Protein AF-0000000066666929 (afdb_homodimer)

pLDDT: mean 94.87, std 6.77, range [37.19, 98.81]

Secondary structure (DSSP, 8-state):
-HHHHHHHHHHHHHHH-GGG--HHHHHHHHT--HHHHHHHH-SHHHHHHHHHHHHHHT------SSSHHHHHHHHHHHHHHHHHSHHHHHHHHHHHHHHHH-HHHHHHHHHHHHHHHHHHTHHHHHHHHHTSS-TTB-HHHHHHHHHHHHHHIIIII-----HHHHHHHHHHHHHHHHTTTTB----/-HHHHHHHHHHHHHHH-GGG--HHHHHHHHT--HHHHHHHH-SHHHHHHHHHHHHHHT------SSSHHHHHHHHHHHHHHHHHSHHHHHHHHHHHHHHHH-HHHHHHHHHHHHHHHHHHTHHHHHHHHHTSS-TTB-HHHHHHHHHHHHHHIIIII-----HHHHHHHHHHHHHHHHTTTTB----

Sequence (374 aa):
MRESVLRVAGDLLAERGFGQLDLAEVAALAEVGKTTVYRRWRTPTGLVTDLLIDMAEQSVGHTDIGSLLDDLTANARLVARTLTDPRQGKLFQAVIAAGTCDEAAATALRRFYDVRLTEWSPCVDRAIARGEVPPGTDARAVLSAVSAPLYYRLLASGDPINDDAAVAAASAAVTAAAAGVFVSAPSMRESVLRVAGDLLAERGFGQLDLAEVAALAEVGKTTVYRRWRTPTGLVTDLLIDMAEQSVGHTDIGSLLDDLTANARLVARTLTDPRQGKLFQAVIAAGTCDEAAATALRRFYDVRLTEWSPCVDRAIARGEVPPGTDARAVLSAVSAPLYYRLLASGDPINDDAAVAAASAAVTAAAAGVFVSAPS

Nearest PDB structures (foldseek):
  2id3-assembly1_A  TM=9.906E-01  e=1.370E-17  Streptomyces coelicolor
  2fq4-assembly1_A-2  TM=8.059E-01  e=7.553E-08  Bacillus cereus ATCC 14579
  2zb9-assembly1_B  TM=7.884E-01  e=4.076E-07  Streptomyces coelicolor
  3vib-assembly2_D  TM=7.101E-01  e=1.699E-03  Neisseria gonorrhoeae
  5gpa-assembly1_A  TM=6.761E-01  e=1.547E-03  Halalkalibacterium halodurans C-125

Radius of gyration: 21.38 Å; Cα contacts (8 Å, |Δi|>4): 590; chains: 2; bounding box: 50×55×48 Å

Structure (mmCIF, N/CA/C/O backbone):
data_AF-0000000066666929-model_v1
#
loop_
_entity.id
_entity.type
_entity.pdbx_description
1 polymer 'Putative TetR-family transcriptional regulator'
#
loop_
_atom_site.group_PDB
_atom_site.id
_atom_site.type_symbol
_atom_site.label_atom_id
_atom_site.label_alt_id
_atom_site.label_comp_id
_atom_site.label_asym_id
_atom_site.label_entity_id
_atom_site.label_seq_id
_atom_site.pdbx_PDB_ins_code
_atom_site.Cartn_x
_atom_site.Cartn_y
_atom_site.Cartn_z
_atom_site.occupancy
_atom_site.B_iso_or_equiv
_atom_site.auth_seq_id
_atom_site.auth_comp_id
_atom_site.auth_asym_id
_atom_site.auth_atom_id
_atom_site.pdbx_PDB_model_num
ATOM 1 N N . MET A 1 1 ? 27.141 -10.477 -17.219 1 84.56 1 MET A N 1
ATOM 2 C CA . MET A 1 1 ? 26.359 -11.68 -16.953 1 84.56 1 MET A CA 1
ATOM 3 C C . MET A 1 1 ? 25.266 -11.414 -15.938 1 84.56 1 MET A C 1
ATOM 5 O O . MET A 1 1 ? 24.109 -11.219 -16.297 1 84.56 1 MET A O 1
ATOM 9 N N . ARG A 1 2 ? 25.609 -10.969 -14.773 1 89.75 2 ARG A N 1
ATOM 10 C CA . ARG A 1 2 ? 24.641 -10.742 -13.711 1 89.75 2 ARG A CA 1
ATOM 11 C C . ARG A 1 2 ? 23.641 -9.656 -14.109 1 89.75 2 ARG A C 1
ATOM 13 O O . ARG A 1 2 ? 22.438 -9.828 -13.969 1 89.75 2 ARG A O 1
ATOM 20 N N . GLU A 1 3 ? 24.156 -8.664 -14.727 1 91.69 3 GLU A N 1
ATOM 21 C CA . GLU A 1 3 ? 23.297 -7.535 -15.07 1 91.69 3 GLU A CA 1
ATOM 22 C C . GLU A 1 3 ? 22.266 -7.926 -16.125 1 91.69 3 GLU A C 1
ATOM 24 O O . GLU A 1 3 ? 21.109 -7.5 -16.062 1 91.69 3 GLU A O 1
ATOM 29 N N . SER A 1 4 ? 22.688 -8.672 -17.016 1 93.88 4 SER A N 1
ATOM 30 C CA . SER A 1 4 ? 21.797 -9.109 -18.078 1 93.88 4 SER A CA 1
ATOM 31 C C . SER A 1 4 ? 20.688 -10.008 -17.531 1 93.88 4 SER A C 1
ATOM 33 O O . SER A 1 4 ? 19.531 -9.883 -17.922 1 93.88 4 SER A O 1
ATOM 35 N N . VAL A 1 5 ? 21.062 -10.883 -16.656 1 96.12 5 VAL A N 1
ATOM 36 C CA . VAL A 1 5 ? 20.094 -11.805 -16.062 1 96.12 5 VAL A CA 1
ATOM 37 C C . VAL A 1 5 ? 19.078 -11.039 -15.227 1 96.12 5 VAL A C 1
ATOM 39 O O . VAL A 1 5 ? 17.875 -11.281 -15.328 1 96.12 5 VAL A O 1
ATOM 42 N N . LEU A 1 6 ? 19.594 -10.102 -14.508 1 96.44 6 LEU A N 1
ATOM 43 C CA . LEU A 1 6 ? 18.703 -9.32 -13.664 1 96.44 6 LEU A CA 1
ATOM 44 C C . LEU A 1 6 ? 17.766 -8.461 -14.508 1 96.44 6 LEU A C 1
ATOM 46 O O . LEU A 1 6 ? 16.594 -8.289 -14.164 1 96.44 6 LEU A O 1
ATOM 50 N N . ARG A 1 7 ? 18.281 -7.938 -15.586 1 96.19 7 ARG A N 1
ATOM 51 C CA . ARG A 1 7 ? 17.453 -7.137 -16.484 1 96.19 7 ARG A CA 1
ATOM 52 C C . ARG A 1 7 ? 16.344 -7.977 -17.109 1 96.19 7 ARG A C 1
ATOM 54 O O . ARG A 1 7 ? 15.18 -7.566 -17.109 1 96.19 7 ARG A O 1
ATOM 61 N N . VAL A 1 8 ? 16.672 -9.125 -17.531 1 97.38 8 VAL A N 1
ATOM 62 C CA . VAL A 1 8 ? 15.711 -10.031 -18.141 1 97.38 8 VAL A CA 1
ATOM 63 C C . VAL A 1 8 ? 14.68 -10.469 -17.094 1 97.38 8 VAL A C 1
ATOM 65 O O . VAL A 1 8 ? 13.484 -10.516 -17.375 1 97.38 8 VAL A O 1
ATOM 68 N N . ALA A 1 9 ? 15.172 -10.781 -15.914 1 97.25 9 ALA A N 1
ATOM 69 C CA . ALA A 1 9 ? 14.266 -11.164 -14.828 1 97.25 9 ALA A CA 1
ATOM 70 C C . ALA A 1 9 ? 13.258 -10.055 -14.539 1 97.25 9 ALA A C 1
ATOM 72 O O . ALA A 1 9 ? 12.062 -10.328 -14.383 1 97.25 9 ALA A O 1
ATOM 73 N N . GLY A 1 10 ? 13.766 -8.828 -14.492 1 97.06 10 GLY A N 1
ATOM 74 C CA . GLY A 1 10 ? 12.883 -7.695 -14.273 1 97.06 10 GLY A CA 1
ATOM 75 C C . GLY A 1 10 ? 11.828 -7.535 -15.352 1 97.06 10 GLY A C 1
ATOM 76 O O . GLY A 1 10 ? 10.664 -7.258 -15.055 1 97.06 10 GLY A O 1
ATOM 77 N N . ASP A 1 11 ? 12.227 -7.742 -16.578 1 97.19 11 ASP A N 1
ATOM 78 C CA . ASP A 1 11 ? 11.305 -7.656 -17.703 1 97.19 11 ASP A CA 1
ATOM 79 C C . ASP A 1 11 ? 10.211 -8.719 -17.609 1 97.19 11 ASP A C 1
ATOM 81 O O . ASP A 1 11 ? 9.031 -8.422 -17.797 1 97.19 11 ASP A O 1
ATOM 85 N N . LEU A 1 12 ? 10.625 -9.914 -17.266 1 96.56 12 LEU A N 1
ATOM 86 C CA . LEU A 1 12 ? 9.68 -11.023 -17.172 1 96.56 12 LEU A CA 1
ATOM 87 C C . LEU A 1 12 ? 8.727 -10.828 -16 1 96.56 12 LEU A C 1
ATOM 89 O O . LEU A 1 12 ? 7.531 -11.109 -16.109 1 96.56 12 LEU A O 1
ATOM 93 N N . LEU A 1 13 ? 9.266 -10.352 -14.938 1 95.81 13 LEU A N 1
ATOM 94 C CA . LEU A 1 13 ? 8.43 -10.055 -13.781 1 95.81 13 LEU A CA 1
ATOM 95 C C . LEU A 1 13 ? 7.387 -8.992 -14.125 1 95.81 13 LEU A C 1
ATOM 97 O O . LEU A 1 13 ? 6.211 -9.133 -13.781 1 95.81 13 LEU A O 1
ATOM 101 N N . ALA A 1 14 ? 7.82 -7.953 -14.773 1 95 14 ALA A N 1
ATOM 102 C CA . ALA A 1 14 ? 6.926 -6.863 -15.156 1 95 14 ALA A CA 1
ATOM 103 C C . ALA A 1 14 ? 5.848 -7.352 -16.125 1 95 14 ALA A C 1
ATOM 105 O O . ALA A 1 14 ? 4.684 -6.949 -16.016 1 95 14 ALA A O 1
ATOM 106 N N . GLU A 1 15 ? 6.191 -8.242 -16.953 1 93.88 15 GLU A N 1
ATOM 107 C CA . GLU A 1 15 ? 5.297 -8.688 -18.016 1 93.88 15 GLU A CA 1
ATOM 108 C C . GLU A 1 15 ? 4.34 -9.766 -17.5 1 93.88 15 GLU A C 1
ATOM 110 O O . GLU A 1 15 ? 3.152 -9.75 -17.844 1 93.88 15 GLU A O 1
ATOM 115 N N . ARG A 1 16 ? 4.898 -10.664 -16.625 1 92.5 16 ARG A N 1
ATOM 116 C CA . ARG A 1 16 ? 4.121 -11.875 -16.375 1 92.5 16 ARG A CA 1
ATOM 117 C C . ARG A 1 16 ? 3.85 -12.047 -14.883 1 92.5 16 ARG A C 1
ATOM 119 O O . ARG A 1 16 ? 3.014 -12.859 -14.492 1 92.5 16 ARG A O 1
ATOM 126 N N . GLY A 1 17 ? 4.5 -11.336 -14.133 1 92.19 17 GLY A N 1
ATOM 127 C CA . GLY A 1 17 ? 4.34 -11.484 -12.695 1 92.19 17 GLY A CA 1
ATOM 128 C C . GLY A 1 17 ? 5.246 -12.539 -12.094 1 92.19 17 GLY A C 1
ATOM 129 O O . GLY A 1 17 ? 5.914 -13.273 -12.828 1 92.19 17 GLY A O 1
ATOM 130 N N . PHE A 1 18 ? 5.246 -12.641 -10.828 1 92 18 PHE A N 1
ATOM 131 C CA . PHE A 1 18 ? 6.148 -13.516 -10.094 1 92 18 PHE A CA 1
ATOM 132 C C . PHE A 1 18 ? 5.742 -14.977 -10.25 1 92 18 PHE A C 1
ATOM 134 O O . PHE A 1 18 ? 6.598 -15.859 -10.328 1 92 18 PHE A O 1
ATOM 141 N N . GLY A 1 19 ? 4.484 -15.211 -10.25 1 88.06 19 GLY A N 1
ATOM 142 C CA . GLY A 1 19 ? 3.99 -16.578 -10.312 1 88.06 19 GLY A CA 1
ATOM 143 C C . GLY A 1 19 ? 4.426 -17.312 -11.562 1 88.06 19 GLY A C 1
ATOM 144 O O . GLY A 1 19 ? 4.441 -18.547 -11.586 1 88.06 19 GLY A O 1
ATOM 145 N N . GLN A 1 20 ? 4.836 -16.609 -12.555 1 90.25 20 GLN A N 1
ATOM 146 C CA . GLN A 1 20 ? 5.18 -17.219 -13.836 1 90.25 20 GLN A CA 1
ATOM 147 C C . GLN A 1 20 ? 6.676 -17.109 -14.109 1 90.25 20 GLN A C 1
ATOM 149 O O . GLN A 1 20 ? 7.137 -17.438 -15.203 1 90.25 20 GLN A O 1
ATOM 154 N N . LEU A 1 21 ? 7.434 -16.656 -13.164 1 93.62 21 LEU A N 1
ATOM 155 C CA . LEU A 1 21 ? 8.867 -16.5 -13.367 1 93.62 21 LEU A CA 1
ATOM 156 C C . LEU A 1 21 ? 9.555 -17.859 -13.414 1 93.62 21 LEU A C 1
ATOM 158 O O . LEU A 1 21 ? 9.375 -18.688 -12.508 1 93.62 21 LEU A O 1
ATOM 162 N N . ASP A 1 22 ? 10.312 -18.078 -14.492 1 94.81 22 ASP A N 1
ATOM 163 C CA . ASP A 1 22 ? 11.023 -19.328 -14.734 1 94.81 22 ASP A CA 1
ATOM 164 C C . ASP A 1 22 ? 12.516 -19.078 -14.945 1 94.81 22 ASP A C 1
ATOM 166 O O . ASP A 1 22 ? 12.906 -18.375 -15.883 1 94.81 22 ASP A O 1
ATOM 170 N N . LEU A 1 23 ? 13.32 -19.75 -14.164 1 95.75 23 LEU A N 1
ATOM 171 C CA . LEU A 1 23 ? 14.758 -19.516 -14.195 1 95.75 23 LEU A CA 1
ATOM 172 C C . LEU A 1 23 ? 15.359 -19.984 -15.523 1 95.75 23 LEU A C 1
ATOM 174 O O . LEU A 1 23 ? 16.297 -19.375 -16.031 1 95.75 23 LEU A O 1
ATOM 178 N N . ALA A 1 24 ? 14.805 -21.094 -16.031 1 96.69 24 ALA A N 1
ATOM 179 C CA . ALA A 1 24 ? 15.289 -21.594 -17.312 1 96.69 24 ALA A CA 1
ATOM 180 C C . ALA A 1 24 ? 15.008 -20.609 -18.438 1 96.69 24 ALA A C 1
ATOM 182 O O . ALA A 1 24 ? 15.859 -20.391 -19.297 1 96.69 24 ALA A O 1
ATOM 183 N N . GLU A 1 25 ? 13.891 -20.047 -18.406 1 97.06 25 GLU A N 1
ATOM 184 C CA . GLU A 1 25 ? 13.508 -19.062 -19.406 1 97.06 25 GLU A CA 1
ATOM 185 C C . GLU A 1 25 ? 14.367 -17.812 -19.297 1 97.06 25 GLU A C 1
ATOM 187 O O . GLU A 1 25 ? 14.797 -17.25 -20.312 1 97.06 25 GLU A O 1
ATOM 192 N N . VAL A 1 26 ? 14.633 -17.344 -18.062 1 97.38 26 VAL A N 1
ATOM 193 C CA . VAL A 1 26 ? 15.484 -16.188 -17.812 1 97.38 26 VAL A CA 1
ATOM 194 C C . VAL A 1 26 ? 16.875 -16.438 -18.391 1 97.38 26 VAL A C 1
ATOM 196 O O . VAL A 1 26 ? 17.438 -15.586 -19.062 1 97.38 26 VAL A O 1
ATOM 199 N N . ALA A 1 27 ? 17.391 -17.625 -18.125 1 97.19 27 ALA A N 1
ATOM 200 C CA . ALA A 1 27 ? 18.719 -17.984 -18.609 1 97.19 27 ALA A CA 1
ATOM 201 C C . ALA A 1 27 ? 18.781 -17.922 -20.141 1 97.19 27 ALA A C 1
ATOM 203 O O . ALA A 1 27 ? 19.703 -17.359 -20.703 1 97.19 27 ALA A O 1
ATOM 204 N N . ALA A 1 28 ? 17.75 -18.484 -20.75 1 97.5 28 ALA A N 1
ATOM 205 C CA . ALA A 1 28 ? 17.688 -18.531 -22.203 1 97.5 28 ALA A CA 1
ATOM 206 C C . ALA A 1 28 ? 17.656 -17.141 -22.812 1 97.5 28 ALA A C 1
ATOM 208 O O . ALA A 1 28 ? 18.406 -16.828 -23.734 1 97.5 28 ALA A O 1
ATOM 209 N N . LEU A 1 29 ? 16.859 -16.312 -22.266 1 96.75 29 LEU A N 1
ATOM 210 C CA . LEU A 1 29 ? 16.656 -14.977 -22.797 1 96.75 29 LEU A CA 1
ATOM 211 C C . LEU A 1 29 ? 17.891 -14.102 -22.547 1 96.75 29 LEU A C 1
ATOM 213 O O . LEU A 1 29 ? 18.219 -13.227 -23.344 1 96.75 29 LEU A O 1
ATOM 217 N N . ALA A 1 30 ? 18.531 -14.352 -21.422 1 96.94 30 ALA A N 1
ATOM 218 C CA . ALA A 1 30 ? 19.734 -13.602 -21.062 1 96.94 30 ALA A CA 1
ATOM 219 C C . ALA A 1 30 ? 20.969 -14.172 -21.766 1 96.94 30 ALA A C 1
ATOM 221 O O . ALA A 1 30 ? 22.062 -13.617 -21.672 1 96.94 30 ALA A O 1
ATOM 222 N N . GLU A 1 31 ? 20.719 -15.312 -22.438 1 97.06 31 GLU A N 1
ATOM 223 C CA . GLU A 1 31 ? 21.812 -15.984 -23.156 1 97.06 31 GLU A CA 1
ATOM 224 C C . GLU A 1 31 ? 22.922 -16.391 -22.188 1 97.06 31 GLU A C 1
ATOM 226 O O . GLU A 1 31 ? 24.109 -16.125 -22.453 1 97.06 31 GLU A O 1
ATOM 231 N N . VAL A 1 32 ? 22.578 -16.922 -21.078 1 95.62 32 VAL A N 1
ATOM 232 C CA . VAL A 1 32 ? 23.484 -17.453 -20.062 1 95.62 32 VAL A CA 1
ATOM 233 C C . VAL A 1 32 ? 23.172 -18.938 -19.828 1 95.62 32 VAL A C 1
ATOM 235 O O . VAL A 1 32 ? 22.031 -19.359 -19.984 1 95.62 32 VAL A O 1
ATOM 238 N N . GLY A 1 33 ? 24.203 -19.688 -19.594 1 94.81 33 GLY A N 1
ATOM 239 C CA . GLY A 1 33 ? 24 -21.094 -19.312 1 94.81 33 GLY A CA 1
ATOM 240 C C . GLY A 1 33 ? 23.078 -21.359 -18.156 1 94.81 33 GLY A C 1
ATOM 241 O O . GLY A 1 33 ? 23.172 -20.703 -17.109 1 94.81 33 GLY A O 1
ATOM 242 N N . LYS A 1 34 ? 22.172 -22.312 -18.359 1 95 34 LYS A N 1
ATOM 243 C CA . LYS A 1 34 ? 21.172 -22.672 -17.359 1 95 34 LYS A CA 1
ATOM 244 C C . LYS A 1 34 ? 21.844 -23.094 -16.047 1 95 34 LYS A C 1
ATOM 246 O O . LYS A 1 34 ? 21.422 -22.688 -14.969 1 95 34 LYS A O 1
ATOM 251 N N . THR A 1 35 ? 22.922 -23.875 -16.203 1 95.06 35 THR A N 1
ATOM 252 C CA . THR A 1 35 ? 23.625 -24.391 -15.023 1 95.06 35 THR A CA 1
ATOM 253 C C . THR A 1 35 ? 24.188 -23.234 -14.195 1 95.06 35 THR A C 1
ATOM 255 O O . THR A 1 35 ? 24.125 -23.266 -12.961 1 95.06 35 THR A O 1
ATOM 258 N N . THR A 1 36 ? 24.703 -22.266 -14.828 1 94 36 THR A N 1
ATOM 259 C CA . THR A 1 36 ? 25.266 -21.078 -14.172 1 94 36 THR A CA 1
ATOM 260 C C . THR A 1 36 ? 24.188 -20.328 -13.414 1 94 36 THR A C 1
ATOM 262 O O . THR A 1 36 ? 24.375 -19.938 -12.258 1 94 36 THR A O 1
ATOM 265 N N . VAL A 1 37 ? 22.984 -20.172 -14.016 1 96 37 VAL A N 1
ATOM 266 C CA . VAL A 1 37 ? 21.875 -19.438 -13.43 1 96 37 VAL A CA 1
ATOM 267 C C . VAL A 1 37 ? 21.328 -20.188 -12.219 1 96 37 VAL A C 1
ATOM 269 O O . VAL A 1 37 ? 21.109 -19.609 -11.156 1 96 37 VAL A O 1
ATOM 272 N N . TYR A 1 38 ? 21.234 -21.562 -12.328 1 96.31 38 TYR A N 1
ATOM 273 C CA . TYR A 1 38 ? 20.703 -22.359 -11.234 1 96.31 38 TYR A CA 1
ATOM 274 C C . TYR A 1 38 ? 21.688 -22.453 -10.078 1 96.31 38 TYR A C 1
ATOM 276 O O . TYR A 1 38 ? 21.281 -22.5 -8.914 1 96.31 38 TYR A O 1
ATOM 284 N N . ARG A 1 39 ? 22.953 -22.5 -10.43 1 95.44 39 ARG A N 1
ATOM 285 C CA . ARG A 1 39 ? 23.969 -22.547 -9.383 1 95.44 39 ARG A CA 1
ATOM 286 C C . ARG A 1 39 ? 23.953 -21.266 -8.547 1 95.44 39 ARG A C 1
ATOM 288 O O . ARG A 1 39 ? 24.062 -21.328 -7.324 1 95.44 39 ARG A O 1
ATOM 295 N N . ARG A 1 40 ? 23.719 -20.188 -9.211 1 95.5 40 ARG A N 1
ATOM 296 C CA . ARG A 1 40 ? 23.828 -18.906 -8.523 1 95.5 40 ARG A CA 1
ATOM 297 C C . ARG A 1 40 ? 22.547 -18.578 -7.762 1 95.5 40 ARG A C 1
ATOM 299 O O . ARG A 1 40 ? 22.609 -18.094 -6.629 1 95.5 40 ARG A O 1
ATOM 306 N N . TRP A 1 41 ? 21.438 -18.75 -8.375 1 96.06 41 TRP A N 1
ATOM 307 C CA . TRP A 1 41 ? 20.203 -18.234 -7.793 1 96.06 41 TRP A CA 1
ATOM 308 C C . TRP A 1 41 ? 19.312 -19.375 -7.293 1 96.06 41 TRP A C 1
ATOM 310 O O . TRP A 1 41 ? 18.469 -19.188 -6.422 1 96.06 41 TRP A O 1
ATOM 320 N N . ARG A 1 42 ? 19.375 -20.594 -7.777 1 95.25 42 ARG A N 1
ATOM 321 C CA . ARG A 1 42 ? 18.781 -21.844 -7.336 1 95.25 42 ARG A CA 1
ATOM 322 C C . ARG A 1 42 ? 17.266 -21.859 -7.582 1 95.25 42 ARG A C 1
ATOM 324 O O . ARG A 1 42 ? 16.703 -22.859 -8.008 1 95.25 42 ARG A O 1
ATOM 331 N N . THR A 1 43 ? 16.656 -20.688 -7.254 1 94.62 43 THR A N 1
ATOM 332 C CA . THR A 1 43 ? 15.203 -20.578 -7.375 1 94.62 43 THR A CA 1
ATOM 333 C C . THR A 1 43 ? 14.805 -19.219 -7.914 1 94.62 43 THR A C 1
ATOM 335 O O . THR A 1 43 ? 15.609 -18.281 -7.898 1 94.62 43 THR A O 1
ATOM 338 N N . PRO A 1 44 ? 13.578 -19.062 -8.367 1 94.06 44 PRO A N 1
ATOM 339 C CA . PRO A 1 44 ? 13.07 -17.75 -8.758 1 94.06 44 PRO A CA 1
ATOM 340 C C . PRO A 1 44 ? 13.109 -16.734 -7.617 1 94.06 44 PRO A C 1
ATOM 342 O O . PRO A 1 44 ? 13.422 -15.562 -7.84 1 94.06 44 PRO A O 1
ATOM 345 N N . THR A 1 45 ? 12.844 -17.219 -6.469 1 94 45 THR A N 1
ATOM 346 C CA . THR A 1 45 ? 12.898 -16.344 -5.301 1 94 45 THR A CA 1
ATOM 347 C C . THR A 1 45 ? 14.312 -15.82 -5.086 1 94 45 THR A C 1
ATOM 349 O O . THR A 1 45 ? 14.5 -14.641 -4.77 1 94 45 THR A O 1
ATOM 352 N N . GLY A 1 46 ? 15.219 -16.688 -5.215 1 95.88 46 GLY A N 1
ATOM 353 C CA . GLY A 1 46 ? 16.609 -16.25 -5.137 1 95.88 46 GLY A CA 1
ATOM 354 C C . GLY A 1 46 ? 16.938 -15.164 -6.148 1 95.88 46 GLY A C 1
ATOM 355 O O . GLY A 1 46 ? 17.656 -14.211 -5.828 1 95.88 46 GLY A O 1
ATOM 356 N N . LEU A 1 47 ? 16.484 -15.312 -7.352 1 96.81 47 LEU A N 1
ATOM 357 C CA . LEU A 1 47 ? 16.703 -14.328 -8.406 1 96.81 47 LEU A CA 1
ATOM 358 C C . LEU A 1 47 ? 16.031 -13.008 -8.062 1 96.81 47 LEU A C 1
ATOM 360 O O . LEU A 1 47 ? 16.609 -11.938 -8.242 1 96.81 47 LEU A O 1
ATOM 364 N N . VAL A 1 48 ? 14.828 -13.016 -7.512 1 95.88 48 VAL A N 1
ATOM 365 C CA . VAL A 1 48 ? 14.094 -11.82 -7.109 1 95.88 48 VAL A CA 1
ATOM 366 C C . VAL A 1 48 ? 14.836 -11.102 -5.988 1 95.88 48 VAL A C 1
ATOM 368 O O . VAL A 1 48 ? 14.945 -9.875 -5.996 1 95.88 48 VAL A O 1
ATOM 371 N N . THR A 1 49 ? 15.32 -11.891 -5.066 1 95.75 49 THR A N 1
ATOM 372 C CA . THR A 1 49 ? 16.094 -11.32 -3.969 1 95.75 49 THR A CA 1
ATOM 373 C C . THR A 1 49 ? 17.297 -10.539 -4.5 1 95.75 49 THR A C 1
ATOM 375 O O . THR A 1 49 ? 17.531 -9.398 -4.094 1 95.75 49 THR A O 1
ATOM 378 N N . ASP A 1 50 ? 17.969 -11.109 -5.438 1 96.19 50 ASP A N 1
ATOM 379 C CA . ASP A 1 50 ? 19.141 -10.445 -6.023 1 96.19 50 ASP A CA 1
ATOM 380 C C . ASP A 1 50 ? 18.719 -9.219 -6.828 1 96.19 50 ASP A C 1
ATOM 382 O O . ASP A 1 50 ? 19.422 -8.203 -6.824 1 96.19 50 ASP A O 1
ATOM 386 N N . LEU A 1 51 ? 17.641 -9.305 -7.5 1 96.75 51 LEU A N 1
ATOM 387 C CA . LEU A 1 51 ? 17.109 -8.172 -8.242 1 96.75 51 LEU A CA 1
ATOM 388 C C . LEU A 1 51 ? 16.797 -7.008 -7.301 1 96.75 51 LEU A C 1
ATOM 390 O O . LEU A 1 51 ? 17.125 -5.855 -7.598 1 96.75 51 LEU A O 1
ATOM 394 N N . LEU A 1 52 ? 16.203 -7.273 -6.18 1 96 52 LEU A N 1
ATOM 395 C CA . LEU A 1 52 ? 15.859 -6.25 -5.195 1 96 52 LEU A CA 1
ATOM 396 C C . LEU A 1 52 ? 17.125 -5.598 -4.637 1 96 52 LEU A C 1
ATOM 398 O O . LEU A 1 52 ? 17.141 -4.387 -4.406 1 96 52 LEU A O 1
ATOM 402 N N . ILE A 1 53 ? 18.109 -6.363 -4.414 1 94 53 ILE A N 1
ATOM 403 C CA . ILE A 1 53 ? 19.391 -5.824 -3.961 1 94 53 ILE A CA 1
ATOM 404 C C . ILE A 1 53 ? 19.953 -4.871 -5.012 1 94 53 ILE A C 1
ATOM 406 O O . ILE A 1 53 ? 20.375 -3.758 -4.688 1 94 53 ILE A O 1
ATOM 410 N N . ASP A 1 54 ? 19.891 -5.312 -6.258 1 94.12 54 ASP A N 1
ATOM 411 C CA . ASP A 1 54 ? 20.359 -4.48 -7.359 1 94.12 54 ASP A CA 1
ATOM 412 C C . ASP A 1 54 ? 19.562 -3.182 -7.453 1 94.12 54 ASP A C 1
ATOM 414 O O . ASP A 1 54 ? 20.141 -2.105 -7.637 1 94.12 54 ASP A O 1
ATOM 418 N N . MET A 1 55 ? 18.266 -3.264 -7.297 1 92.94 55 MET A N 1
ATOM 419 C CA . MET A 1 55 ? 17.391 -2.102 -7.332 1 92.94 55 MET A CA 1
ATOM 420 C C . MET A 1 55 ? 17.719 -1.123 -6.211 1 92.94 55 MET A C 1
ATOM 422 O O . MET A 1 55 ? 17.734 0.091 -6.422 1 92.94 55 MET A O 1
ATOM 426 N N . ALA A 1 56 ? 18 -1.647 -5.055 1 90.81 56 ALA A N 1
ATOM 427 C CA . ALA A 1 56 ? 18.359 -0.809 -3.912 1 90.81 56 ALA A CA 1
ATOM 428 C C . ALA A 1 56 ? 19.656 -0.067 -4.16 1 90.81 56 ALA A C 1
ATOM 430 O O . ALA A 1 56 ? 19.812 1.095 -3.775 1 90.81 56 ALA A O 1
ATOM 431 N N . GLU A 1 57 ? 20.547 -0.681 -4.812 1 89 57 GLU A N 1
ATOM 432 C CA . GLU A 1 57 ? 21.844 -0.095 -5.098 1 89 57 GLU A CA 1
ATOM 433 C C . GLU A 1 57 ? 21.734 1.022 -6.133 1 89 57 GLU A C 1
ATOM 435 O O . GLU A 1 57 ? 22.547 1.949 -6.141 1 89 57 GLU A O 1
ATOM 440 N N . GLN A 1 58 ? 20.781 0.916 -6.957 1 85.19 58 GLN A N 1
ATOM 441 C CA . GLN A 1 58 ? 20.625 1.883 -8.039 1 85.19 58 GLN A CA 1
ATOM 442 C C . GLN A 1 58 ? 19.672 3.01 -7.629 1 85.19 58 GLN A C 1
ATOM 444 O O . GLN A 1 58 ? 19.406 3.918 -8.422 1 85.19 58 GLN A O 1
ATOM 449 N N . SER A 1 59 ? 19.297 2.963 -6.41 1 81.25 59 SER A N 1
ATOM 450 C CA . SER A 1 59 ? 18.297 3.93 -5.957 1 81.25 59 SER A CA 1
ATOM 451 C C . SER A 1 59 ? 18.875 5.344 -5.949 1 81.25 59 SER A C 1
ATOM 453 O O . SER A 1 59 ? 20.062 5.539 -5.691 1 81.25 59 SER A O 1
ATOM 455 N N . VAL A 1 60 ? 18.031 6.234 -6.312 1 82.31 60 VAL A N 1
ATOM 456 C CA . VAL A 1 60 ? 18.375 7.652 -6.332 1 82.31 60 VAL A CA 1
ATOM 457 C C . VAL A 1 60 ? 18.344 8.211 -4.914 1 82.31 60 VAL A C 1
ATOM 459 O O . VAL A 1 60 ? 17.391 7.98 -4.172 1 82.31 60 VAL A O 1
ATOM 462 N N . GLY A 1 61 ? 19.391 8.914 -4.621 1 84.06 61 GLY A N 1
ATOM 463 C CA . GLY A 1 61 ? 19.5 9.5 -3.293 1 84.06 61 GLY A CA 1
ATOM 464 C C . GLY A 1 61 ? 18.609 10.711 -3.102 1 84.06 61 GLY A C 1
ATOM 465 O O . GLY A 1 61 ? 17.906 11.125 -4.023 1 84.06 61 GLY A O 1
ATOM 466 N N . HIS A 1 62 ? 18.656 11.219 -1.929 1 87.88 62 HIS A N 1
ATOM 467 C CA . HIS A 1 62 ? 17.844 12.352 -1.519 1 87.88 62 HIS A CA 1
ATOM 468 C C . HIS A 1 62 ? 18.281 13.633 -2.223 1 87.88 62 HIS A C 1
ATOM 470 O O . HIS A 1 62 ? 19.406 13.727 -2.701 1 87.88 62 HIS A O 1
ATOM 476 N N . THR A 1 63 ? 17.297 14.539 -2.348 1 87 63 THR A N 1
ATOM 477 C CA . THR A 1 63 ? 17.547 15.883 -2.857 1 87 63 THR A CA 1
ATOM 478 C C . THR A 1 63 ? 17.734 16.875 -1.71 1 87 63 THR A C 1
ATOM 480 O O . THR A 1 63 ? 17.312 16.609 -0.58 1 87 63 THR A O 1
ATOM 483 N N . ASP A 1 64 ? 18.469 17.891 -2.018 1 90.88 64 ASP A N 1
ATOM 484 C CA . ASP A 1 64 ? 18.641 18.984 -1.062 1 90.88 64 ASP A CA 1
ATOM 485 C C . ASP A 1 64 ? 18.359 20.344 -1.72 1 90.88 64 ASP A C 1
ATOM 487 O O . ASP A 1 64 ? 19.297 21 -2.188 1 90.88 64 ASP A O 1
ATOM 491 N N . ILE A 1 65 ? 17.125 20.719 -1.717 1 90.62 65 ILE A N 1
ATOM 492 C CA . ILE A 1 65 ? 16.719 21.953 -2.373 1 90.62 65 ILE A CA 1
ATOM 493 C C . ILE A 1 65 ? 16.688 23.094 -1.355 1 90.62 65 ILE A C 1
ATOM 495 O O . ILE A 1 65 ? 16.75 24.266 -1.728 1 90.62 65 ILE A O 1
ATOM 499 N N . GLY A 1 66 ? 16.547 22.781 -0.08 1 90.88 66 GLY A N 1
ATOM 500 C CA . GLY A 1 66 ? 16.625 23.828 0.924 1 90.88 66 GLY A CA 1
ATOM 501 C C . GLY A 1 66 ? 15.391 23.891 1.81 1 90.88 66 GLY A C 1
ATOM 502 O O . GLY A 1 66 ? 15.328 24.688 2.74 1 90.88 66 GLY A O 1
ATOM 503 N N . SER A 1 67 ? 14.391 23.172 1.49 1 96.81 67 SER A N 1
ATOM 504 C CA . SER A 1 67 ? 13.219 23.047 2.359 1 96.81 67 SER A CA 1
ATOM 505 C C . SER A 1 67 ? 12.688 21.625 2.373 1 96.81 67 SER A C 1
ATOM 507 O O . SER A 1 67 ? 12.781 20.906 1.37 1 96.81 67 SER A O 1
ATOM 509 N N . LEU A 1 68 ? 12.141 21.234 3.486 1 98 68 LEU A N 1
ATOM 510 C CA . LEU A 1 68 ? 11.609 19.891 3.615 1 98 68 LEU A CA 1
ATOM 511 C C . LEU A 1 68 ? 10.508 19.625 2.586 1 98 68 LEU A C 1
ATOM 513 O O . LEU A 1 68 ? 10.461 18.562 1.976 1 98 68 LEU A O 1
ATOM 517 N N . LEU A 1 69 ? 9.648 20.625 2.418 1 98.38 69 LEU A N 1
ATOM 518 C CA . LEU A 1 69 ? 8.562 20.469 1.463 1 98.38 69 LEU A CA 1
ATOM 519 C C . LEU A 1 69 ? 9.102 20.234 0.056 1 98.38 69 LEU A C 1
ATOM 521 O O . LEU A 1 69 ? 8.641 19.328 -0.646 1 98.38 69 LEU A O 1
ATOM 525 N N . ASP A 1 70 ? 10.047 20.984 -0.376 1 97.94 70 ASP A N 1
ATOM 526 C CA . ASP A 1 70 ? 10.617 20.828 -1.712 1 97.94 70 ASP A CA 1
ATOM 527 C C . ASP A 1 70 ? 11.305 19.469 -1.854 1 97.94 70 ASP A C 1
ATOM 529 O O . ASP A 1 70 ? 11.156 18.797 -2.875 1 97.94 70 ASP A O 1
ATOM 533 N N . ASP A 1 71 ? 12.078 19.109 -0.846 1 97.94 71 ASP A N 1
ATOM 534 C CA . ASP A 1 71 ? 12.773 17.828 -0.875 1 97.94 71 ASP A CA 1
ATOM 535 C C . ASP A 1 71 ? 11.789 16.672 -0.94 1 97.94 71 ASP A C 1
ATOM 537 O O . ASP A 1 71 ? 11.953 15.75 -1.745 1 97.94 71 ASP A O 1
ATOM 541 N N . LEU A 1 72 ? 10.711 16.703 -0.111 1 98.31 72 LEU A N 1
ATOM 542 C CA . LEU A 1 72 ? 9.742 15.609 -0.071 1 98.31 72 LEU A CA 1
ATOM 543 C C . LEU A 1 72 ? 8.859 15.617 -1.312 1 98.31 72 LEU A C 1
ATOM 545 O O . LEU A 1 72 ? 8.398 14.562 -1.761 1 98.31 72 LEU A O 1
ATOM 549 N N . THR A 1 73 ? 8.641 16.797 -1.884 1 98.38 73 THR A N 1
ATOM 550 C CA . THR A 1 73 ? 7.93 16.859 -3.156 1 98.38 73 THR A CA 1
ATOM 551 C C . THR A 1 73 ? 8.75 16.188 -4.262 1 98.38 73 THR A C 1
ATOM 553 O O . THR A 1 73 ? 8.203 15.445 -5.078 1 98.38 73 THR A O 1
ATOM 556 N N . ALA A 1 74 ? 10.031 16.469 -4.285 1 97.5 74 ALA A N 1
ATOM 557 C CA . ALA A 1 74 ? 10.906 15.797 -5.238 1 97.5 74 ALA A CA 1
ATOM 558 C C . ALA A 1 74 ? 10.867 14.281 -5.055 1 97.5 74 ALA A C 1
ATOM 560 O O . ALA A 1 74 ? 10.828 13.531 -6.031 1 97.5 74 ALA A O 1
ATOM 561 N N . ASN A 1 75 ? 10.945 13.867 -3.824 1 97.44 75 ASN A N 1
ATOM 562 C CA . ASN A 1 75 ? 10.852 12.445 -3.516 1 97.44 75 ASN A CA 1
ATOM 563 C C . ASN A 1 75 ? 9.523 11.852 -3.99 1 97.44 75 ASN A C 1
ATOM 565 O O . ASN A 1 75 ? 9.5 10.805 -4.641 1 97.44 75 ASN A O 1
ATOM 569 N N . ALA A 1 76 ? 8.406 12.523 -3.686 1 98.44 76 ALA A N 1
ATOM 570 C CA . ALA A 1 76 ? 7.07 12.07 -4.078 1 98.44 76 ALA A CA 1
ATOM 571 C C . ALA A 1 76 ? 6.957 11.961 -5.598 1 98.44 76 ALA A C 1
ATOM 573 O O . ALA A 1 76 ? 6.387 10.992 -6.117 1 98.44 76 ALA A O 1
ATOM 574 N N . ARG A 1 77 ? 7.488 12.93 -6.297 1 98 77 ARG A N 1
ATOM 575 C CA . ARG A 1 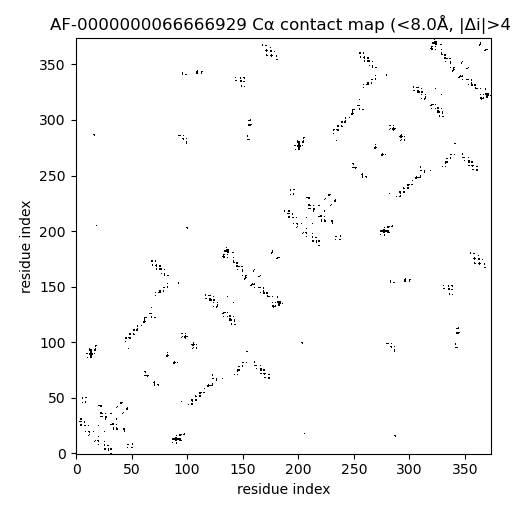77 ? 7.453 12.922 -7.754 1 98 77 ARG A CA 1
ATOM 576 C C . ARG A 1 77 ? 8.297 11.773 -8.312 1 98 77 ARG A C 1
ATOM 578 O O . ARG A 1 77 ? 7.914 11.141 -9.297 1 98 77 ARG A O 1
ATOM 585 N N . LEU A 1 78 ? 9.438 11.562 -7.707 1 96.5 78 LEU A N 1
ATOM 586 C CA . LEU A 1 78 ? 10.266 10.43 -8.102 1 96.5 78 LEU A CA 1
ATOM 587 C C . LEU A 1 78 ? 9.516 9.109 -7.922 1 96.5 78 LEU A C 1
ATOM 589 O O . LEU A 1 78 ? 9.5 8.273 -8.828 1 96.5 78 LEU A O 1
ATOM 593 N N . VAL A 1 79 ? 8.898 8.914 -6.781 1 97.38 79 VAL A N 1
ATOM 594 C CA . VAL A 1 79 ? 8.117 7.715 -6.504 1 97.38 79 VAL A CA 1
ATOM 595 C C . VAL A 1 79 ? 6.969 7.602 -7.508 1 97.38 79 VAL A C 1
ATOM 597 O O . VAL A 1 79 ? 6.766 6.543 -8.109 1 97.38 79 VAL A O 1
ATOM 600 N N . ALA A 1 80 ? 6.246 8.688 -7.738 1 98.31 80 ALA A N 1
ATOM 601 C CA . ALA A 1 80 ? 5.121 8.703 -8.664 1 98.31 80 ALA A CA 1
ATOM 602 C C . ALA A 1 80 ? 5.566 8.312 -10.078 1 98.31 80 ALA A C 1
ATOM 604 O O . ALA A 1 80 ? 4.941 7.473 -10.719 1 98.31 80 ALA A O 1
ATOM 605 N N . ARG A 1 81 ? 6.645 8.906 -10.516 1 97.12 81 ARG A N 1
ATOM 606 C CA . ARG A 1 81 ? 7.164 8.602 -11.844 1 97.12 81 ARG A CA 1
ATOM 607 C C . ARG A 1 81 ? 7.574 7.141 -11.953 1 97.12 81 ARG A C 1
ATOM 609 O O . ARG A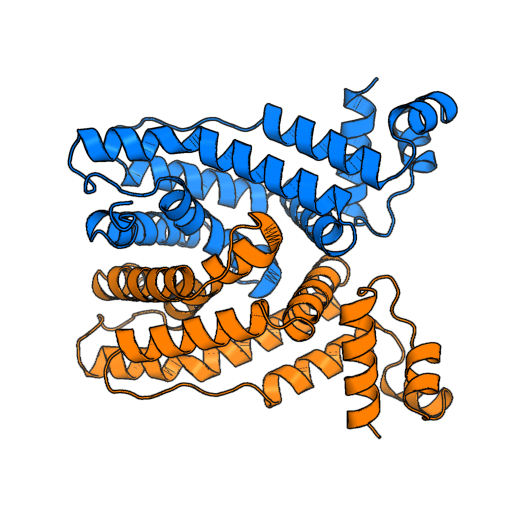 1 81 ? 7.324 6.496 -12.977 1 97.12 81 ARG A O 1
ATOM 616 N N . THR A 1 82 ? 8.18 6.672 -10.938 1 96.12 82 THR A N 1
ATOM 617 C CA . THR A 1 82 ? 8.609 5.277 -10.914 1 96.12 82 THR A CA 1
ATOM 618 C C . THR A 1 82 ? 7.406 4.34 -10.969 1 96.12 82 THR A C 1
ATOM 620 O O . THR A 1 82 ? 7.375 3.406 -11.773 1 96.12 82 THR A O 1
ATOM 623 N N . LEU A 1 83 ? 6.406 4.598 -10.156 1 97.75 83 LEU A N 1
ATOM 624 C CA . LEU A 1 83 ? 5.25 3.715 -10.039 1 97.75 83 LEU A CA 1
ATOM 625 C C . LEU A 1 83 ? 4.379 3.789 -11.289 1 97.75 83 LEU A C 1
ATOM 627 O O . LEU A 1 83 ? 3.643 2.85 -11.594 1 97.75 83 LEU A O 1
ATOM 631 N N . THR A 1 84 ? 4.449 4.91 -12.062 1 97.81 84 THR A N 1
ATOM 632 C CA . THR A 1 84 ? 3.602 5.07 -13.234 1 97.81 84 THR A CA 1
ATOM 633 C C . THR A 1 84 ? 4.367 4.711 -14.508 1 97.81 84 THR A C 1
ATOM 635 O O . THR A 1 84 ? 3.795 4.691 -15.602 1 97.81 84 THR A O 1
ATOM 638 N N . ASP A 1 85 ? 5.691 4.492 -14.359 1 96.94 85 ASP A N 1
ATOM 639 C CA . ASP A 1 85 ? 6.453 3.984 -15.5 1 96.94 85 ASP A CA 1
ATOM 640 C C . ASP A 1 85 ? 5.922 2.629 -15.953 1 96.94 85 ASP A C 1
ATOM 642 O O . ASP A 1 85 ? 5.648 1.753 -15.133 1 96.94 85 ASP A O 1
ATOM 646 N N . PRO A 1 86 ? 5.727 2.42 -17.266 1 94.94 86 PRO A N 1
ATOM 647 C CA . PRO A 1 86 ? 5.109 1.192 -17.766 1 94.94 86 PRO A CA 1
ATOM 648 C C . PRO A 1 86 ? 5.84 -0.068 -17.312 1 94.94 86 PRO A C 1
ATOM 650 O O . PRO A 1 86 ? 5.203 -1.079 -17.016 1 94.94 86 PRO A O 1
ATOM 653 N N . ARG A 1 87 ? 7.125 -0.041 -17.234 1 95.31 87 ARG A N 1
ATOM 654 C CA . ARG A 1 87 ? 7.902 -1.204 -16.828 1 95.31 87 ARG A CA 1
ATOM 655 C C . ARG A 1 87 ? 8.07 -1.236 -15.305 1 95.31 87 ARG A C 1
ATOM 657 O O . ARG A 1 87 ? 7.766 -2.242 -14.664 1 95.31 87 ARG A O 1
ATOM 664 N N . GLN A 1 88 ? 8.484 -0.144 -14.688 1 96 88 GLN A N 1
ATOM 665 C CA . GLN A 1 88 ? 8.836 -0.124 -13.273 1 96 88 GLN A CA 1
ATOM 666 C C . GLN A 1 88 ? 7.605 -0.343 -12.391 1 96 88 GLN A C 1
ATOM 668 O O . GLN A 1 88 ? 7.68 -1.036 -11.375 1 96 88 GLN A O 1
ATOM 673 N N . GLY A 1 89 ? 6.508 0.344 -12.766 1 96.94 89 GLY A N 1
ATOM 674 C CA . GLY A 1 89 ? 5.289 0.14 -12 1 96.94 89 GLY A CA 1
ATOM 675 C C . GLY A 1 89 ? 4.879 -1.317 -11.914 1 96.94 89 GLY A C 1
ATOM 676 O O . GLY A 1 89 ? 4.582 -1.82 -10.828 1 96.94 89 GLY A O 1
ATOM 677 N N . LYS A 1 90 ? 4.938 -2.01 -13.023 1 96.56 90 LYS A N 1
ATOM 678 C CA . LYS A 1 90 ? 4.598 -3.428 -13.078 1 96.56 90 LYS A CA 1
ATOM 679 C C . LYS A 1 90 ? 5.613 -4.27 -12.312 1 96.56 90 LYS A C 1
ATOM 681 O O . LYS A 1 90 ? 5.25 -5.258 -11.672 1 96.56 90 LYS A O 1
ATOM 686 N N . LEU A 1 91 ? 6.832 -3.896 -12.422 1 96.88 91 LEU A N 1
ATOM 687 C CA . LEU A 1 91 ? 7.883 -4.59 -11.688 1 96.88 91 LEU A CA 1
ATOM 688 C C . LEU A 1 91 ? 7.664 -4.477 -10.188 1 96.88 91 LEU A C 1
ATOM 690 O O . LEU A 1 91 ? 7.742 -5.473 -9.461 1 96.88 91 LEU A O 1
ATOM 694 N N . PHE A 1 92 ? 7.312 -3.303 -9.656 1 97 92 PHE A N 1
ATOM 695 C CA . PHE A 1 92 ? 7.051 -3.102 -8.242 1 97 92 PHE A CA 1
ATOM 696 C C . PHE A 1 92 ? 5.836 -3.908 -7.793 1 97 92 PHE A C 1
ATOM 698 O O . PHE A 1 92 ? 5.855 -4.527 -6.727 1 97 92 PHE A O 1
ATOM 705 N N . GLN A 1 93 ? 4.816 -3.924 -8.594 1 96.88 93 GLN A N 1
ATOM 706 C CA . GLN A 1 93 ? 3.66 -4.762 -8.297 1 96.88 93 GLN A CA 1
ATOM 707 C C . GLN A 1 93 ? 4.062 -6.227 -8.156 1 96.88 93 GLN A C 1
ATOM 709 O O . GLN A 1 93 ? 3.662 -6.902 -7.211 1 96.88 93 GLN A O 1
ATOM 714 N N . ALA A 1 94 ? 4.914 -6.656 -9.062 1 95.56 94 ALA A N 1
ATOM 715 C CA . ALA A 1 94 ? 5.309 -8.062 -9.102 1 95.56 94 ALA A CA 1
ATOM 716 C C . ALA A 1 94 ? 6.164 -8.422 -7.887 1 95.56 94 ALA A C 1
ATOM 718 O O . ALA A 1 94 ? 5.973 -9.477 -7.281 1 95.56 94 ALA A O 1
ATOM 719 N N . VAL A 1 95 ? 7.098 -7.598 -7.52 1 96.5 95 VAL A N 1
ATOM 720 C CA . VAL A 1 95 ? 8 -7.941 -6.426 1 96.5 95 VAL A CA 1
ATOM 721 C C . VAL A 1 95 ? 7.262 -7.832 -5.094 1 96.5 95 VAL A C 1
ATOM 723 O O . VAL A 1 95 ? 7.535 -8.594 -4.16 1 96.5 95 VAL A O 1
ATOM 726 N N . ILE A 1 96 ? 6.312 -6.902 -4.977 1 96.62 96 ILE A N 1
ATOM 727 C CA . ILE A 1 96 ? 5.504 -6.797 -3.768 1 96.62 96 ILE A CA 1
ATOM 728 C C . ILE A 1 96 ? 4.605 -8.023 -3.645 1 96.62 96 ILE A C 1
ATOM 730 O O . ILE A 1 96 ? 4.48 -8.609 -2.562 1 96.62 96 ILE A O 1
ATOM 734 N N . ALA A 1 97 ? 4.051 -8.414 -4.785 1 94.12 97 ALA A N 1
ATOM 735 C CA . ALA A 1 97 ? 3.264 -9.641 -4.789 1 94.12 97 ALA A CA 1
ATOM 736 C C . ALA A 1 97 ? 4.113 -10.836 -4.359 1 94.12 97 ALA A C 1
ATOM 738 O O . ALA A 1 97 ? 3.662 -11.672 -3.572 1 94.12 97 ALA A O 1
ATOM 739 N N . ALA A 1 98 ? 5.316 -10.914 -4.84 1 93.19 98 ALA A N 1
ATOM 740 C CA . ALA A 1 98 ? 6.234 -11.992 -4.461 1 93.19 98 ALA A CA 1
ATOM 741 C C . ALA A 1 98 ? 6.449 -12.016 -2.951 1 93.19 98 ALA A C 1
ATOM 743 O O . ALA A 1 98 ? 6.5 -13.094 -2.346 1 93.19 98 ALA A O 1
ATOM 744 N N . GLY A 1 99 ? 6.555 -10.82 -2.387 1 94.31 99 GLY A N 1
ATOM 745 C CA . GLY A 1 99 ? 6.746 -10.703 -0.95 1 94.31 99 GLY A CA 1
ATOM 746 C C . GLY A 1 99 ? 5.578 -11.242 -0.146 1 94.31 99 GLY A C 1
ATOM 747 O O . GLY A 1 99 ? 5.746 -11.641 1.01 1 94.31 99 GLY A O 1
ATOM 748 N N . THR A 1 100 ? 4.43 -11.32 -0.737 1 91.44 100 THR A N 1
ATOM 749 C CA . THR A 1 100 ? 3.244 -11.82 -0.047 1 91.44 100 THR A CA 1
ATOM 750 C C . THR A 1 100 ? 3.189 -13.344 -0.091 1 91.44 100 THR A C 1
ATOM 752 O O . THR A 1 100 ? 2.438 -13.961 0.662 1 91.44 100 THR A O 1
ATOM 755 N N . CYS A 1 101 ? 4.012 -14 -0.898 1 86.19 101 CYS A N 1
ATOM 756 C CA . CYS A 1 101 ? 3.893 -15.438 -1.115 1 86.19 101 CYS A CA 1
ATOM 757 C C . CYS A 1 101 ? 5.102 -16.172 -0.549 1 86.19 101 CYS A C 1
ATOM 759 O O . CYS A 1 101 ? 5.047 -17.391 -0.33 1 86.19 101 CYS A O 1
ATOM 761 N N . ASP A 1 102 ? 6.207 -15.438 -0.403 1 89.5 102 ASP A N 1
ATOM 762 C CA . ASP A 1 102 ? 7.473 -16.078 -0.037 1 89.5 102 ASP A CA 1
ATOM 763 C C . ASP A 1 102 ? 8.195 -15.266 1.038 1 89.5 102 ASP A C 1
ATOM 765 O O . ASP A 1 102 ? 8.414 -14.062 0.881 1 89.5 102 ASP A O 1
ATOM 769 N N . GLU A 1 103 ? 8.625 -15.914 2.088 1 91.62 103 GLU A N 1
ATOM 770 C CA . GLU A 1 103 ? 9.227 -15.227 3.221 1 91.62 103 GLU A CA 1
ATOM 771 C C . GLU A 1 103 ? 10.586 -14.641 2.848 1 91.62 103 GLU A C 1
ATOM 773 O O . GLU A 1 103 ? 10.969 -13.57 3.332 1 91.62 103 GLU A O 1
ATOM 778 N N . ALA A 1 104 ? 11.297 -15.352 2.029 1 92.69 104 ALA A N 1
ATOM 779 C CA . ALA A 1 104 ? 12.594 -14.844 1.606 1 92.69 104 ALA A CA 1
ATOM 780 C C . ALA A 1 104 ? 12.438 -13.586 0.75 1 92.69 104 ALA A C 1
ATOM 782 O O . ALA A 1 104 ? 13.195 -12.625 0.903 1 92.69 104 ALA A O 1
ATOM 783 N N . ALA A 1 105 ? 11.477 -13.609 -0.118 1 93.81 105 ALA A N 1
ATOM 784 C CA . ALA A 1 105 ? 11.188 -12.43 -0.927 1 93.81 105 ALA A CA 1
ATOM 785 C C . ALA A 1 105 ? 10.711 -11.266 -0.055 1 93.81 105 ALA A C 1
ATOM 787 O O . ALA A 1 105 ? 11.086 -10.117 -0.288 1 93.81 105 ALA A O 1
ATOM 788 N N . ALA A 1 106 ? 9.93 -11.617 0.933 1 95.56 106 ALA A N 1
ATOM 789 C CA . ALA A 1 106 ? 9.438 -10.594 1.854 1 95.56 106 ALA A CA 1
ATOM 790 C C . ALA A 1 106 ? 10.594 -9.922 2.592 1 95.56 106 ALA A C 1
ATOM 792 O O . ALA A 1 106 ? 10.617 -8.695 2.732 1 95.56 106 ALA A O 1
ATOM 793 N N . THR A 1 107 ? 11.516 -10.711 3.066 1 96.06 107 THR A N 1
ATOM 794 C CA . THR A 1 107 ? 12.672 -10.195 3.789 1 96.06 107 THR A CA 1
ATOM 795 C C . THR A 1 107 ? 13.516 -9.297 2.891 1 96.06 107 THR A C 1
ATOM 797 O O . THR A 1 107 ? 13.938 -8.211 3.305 1 96.06 107 THR A O 1
ATOM 800 N N . ALA A 1 108 ? 13.727 -9.742 1.654 1 95.31 108 ALA A N 1
ATOM 801 C CA . ALA A 1 108 ? 14.484 -8.945 0.694 1 95.31 108 ALA A CA 1
ATOM 802 C C . ALA A 1 108 ? 13.773 -7.633 0.385 1 95.31 108 ALA A C 1
ATOM 804 O O . ALA A 1 108 ? 14.422 -6.59 0.26 1 95.31 108 ALA A O 1
ATOM 805 N N . LEU A 1 109 ? 12.516 -7.715 0.291 1 96.88 109 LEU A N 1
ATOM 806 C CA . LEU A 1 109 ? 11.711 -6.531 0.014 1 96.88 109 LEU A CA 1
ATOM 807 C C . LEU A 1 109 ? 11.805 -5.527 1.16 1 96.88 109 LEU A C 1
ATOM 809 O O . LEU A 1 109 ? 11.992 -4.332 0.931 1 96.88 109 LEU A O 1
ATOM 813 N N . ARG A 1 110 ? 11.734 -6.004 2.379 1 97.25 110 ARG A N 1
ATOM 814 C CA . ARG A 1 110 ? 11.867 -5.133 3.543 1 97.25 110 ARG A CA 1
ATOM 815 C C . ARG A 1 110 ? 13.227 -4.445 3.559 1 97.25 110 ARG A C 1
ATOM 817 O O . ARG A 1 110 ? 13.32 -3.254 3.855 1 97.25 110 ARG A O 1
ATOM 824 N N . ARG A 1 111 ? 14.164 -5.137 3.23 1 95.38 111 ARG A N 1
ATOM 825 C CA . ARG A 1 111 ? 15.508 -4.566 3.186 1 95.38 111 ARG A CA 1
ATOM 826 C C . ARG A 1 111 ? 15.609 -3.5 2.1 1 95.38 111 ARG A C 1
ATOM 828 O O . ARG A 1 111 ? 16.25 -2.465 2.301 1 95.38 111 ARG A O 1
ATOM 835 N N . PHE A 1 112 ? 15.055 -3.814 1.001 1 96.19 112 PHE A N 1
ATOM 836 C CA . PHE A 1 112 ? 15.031 -2.85 -0.093 1 96.19 112 PHE A CA 1
ATOM 837 C C . PHE A 1 112 ? 14.43 -1.527 0.363 1 96.19 112 PHE A C 1
ATOM 839 O O . PHE A 1 112 ? 15.016 -0.465 0.149 1 96.19 112 PHE A O 1
ATOM 846 N N . TYR A 1 113 ? 13.305 -1.577 1.023 1 96.62 113 TYR A N 1
ATOM 847 C CA . TYR A 1 113 ? 12.633 -0.353 1.438 1 96.62 113 TYR A CA 1
ATOM 848 C C . TYR A 1 113 ? 13.359 0.304 2.605 1 96.62 113 TYR A C 1
ATOM 850 O O . TYR A 1 113 ? 13.375 1.531 2.719 1 96.62 113 TYR A O 1
ATOM 858 N N . ASP A 1 114 ? 14 -0.504 3.424 1 95.88 114 ASP A N 1
ATOM 859 C CA . ASP A 1 114 ? 14.859 0.049 4.465 1 95.88 114 ASP A CA 1
ATOM 860 C C . ASP A 1 114 ? 15.953 0.921 3.861 1 95.88 114 ASP A C 1
ATOM 862 O O . ASP A 1 114 ? 16.203 2.031 4.336 1 95.88 114 ASP A O 1
ATOM 866 N N . VAL A 1 115 ? 16.5 0.436 2.861 1 95.25 115 VAL A N 1
ATOM 867 C CA . VAL A 1 115 ? 17.578 1.161 2.189 1 95.25 115 VAL A CA 1
ATOM 868 C C . VAL A 1 115 ? 17.031 2.447 1.576 1 95.25 115 VAL A C 1
ATOM 870 O O . VAL A 1 115 ? 17.609 3.521 1.744 1 95.25 115 VAL A O 1
ATOM 873 N N . ARG A 1 116 ? 15.922 2.365 0.896 1 93.75 116 ARG A N 1
ATOM 874 C CA . ARG A 1 116 ? 15.336 3.512 0.208 1 93.75 116 ARG A CA 1
ATOM 875 C C . ARG A 1 116 ? 14.961 4.609 1.196 1 93.75 116 ARG A C 1
ATOM 877 O O . ARG A 1 116 ? 15.242 5.789 0.959 1 93.75 116 ARG A O 1
ATOM 884 N N . LEU A 1 117 ? 14.367 4.23 2.307 1 95.44 117 LEU A N 1
ATOM 885 C CA . LEU A 1 117 ? 13.945 5.203 3.312 1 95.44 117 LEU A CA 1
ATOM 886 C C . LEU A 1 117 ? 15.156 5.801 4.023 1 95.44 117 LEU A C 1
ATOM 888 O O . LEU A 1 117 ? 15.18 7 4.316 1 95.44 117 LEU A O 1
ATOM 892 N N . THR A 1 118 ? 16.141 4.977 4.234 1 94.62 118 THR A N 1
ATOM 893 C CA . THR A 1 118 ? 17.375 5.453 4.875 1 94.62 118 THR A CA 1
ATOM 894 C C . THR A 1 118 ? 18.078 6.473 3.99 1 94.62 118 THR A C 1
ATOM 896 O O . THR A 1 118 ? 18.594 7.477 4.484 1 94.62 118 THR A O 1
ATOM 899 N N . GLU A 1 119 ? 18.062 6.266 2.711 1 93.19 119 GLU A N 1
ATOM 900 C CA . GLU A 1 119 ? 18.719 7.145 1.749 1 93.19 119 GLU A CA 1
ATOM 901 C C . GLU A 1 119 ? 18.109 8.547 1.783 1 93.19 119 GLU A C 1
ATOM 903 O O . GLU A 1 119 ? 18.812 9.531 1.533 1 93.19 119 GLU A O 1
ATOM 908 N N . TRP A 1 120 ? 16.891 8.648 2.109 1 95.69 120 TRP A N 1
ATOM 909 C CA . TRP A 1 120 ? 16.188 9.938 2.066 1 95.69 120 TRP A CA 1
ATOM 910 C C . TRP A 1 120 ? 16.078 10.539 3.461 1 95.69 120 TRP A C 1
ATOM 912 O O . TRP A 1 120 ? 15.641 11.68 3.615 1 95.69 120 TRP A O 1
ATOM 922 N N . SER A 1 121 ? 16.5 9.859 4.5 1 95.75 121 SER A N 1
ATOM 923 C CA . SER A 1 121 ? 16.328 10.266 5.891 1 95.75 121 SER A CA 1
ATOM 924 C C . SER A 1 121 ? 17.047 11.578 6.184 1 95.75 121 SER A C 1
ATOM 926 O O . SER A 1 121 ? 16.594 12.375 6.996 1 95.75 121 SER A O 1
ATOM 928 N N . PRO A 1 122 ? 18.188 11.898 5.539 1 95.94 122 PRO A N 1
ATOM 929 C CA . PRO A 1 122 ? 18.891 13.141 5.848 1 95.94 122 PRO A CA 1
ATOM 930 C C . PRO A 1 122 ? 18.047 14.383 5.574 1 95.94 122 PRO A C 1
ATOM 932 O O . PRO A 1 122 ? 18.297 15.445 6.16 1 95.94 122 PRO A O 1
ATOM 935 N N . CYS A 1 123 ? 17.062 14.281 4.637 1 96.81 123 CYS A N 1
ATOM 936 C CA . CYS A 1 123 ? 16.172 15.406 4.383 1 96.81 123 CYS A CA 1
ATOM 937 C C . CYS A 1 123 ? 15.477 15.852 5.664 1 96.81 123 CYS A C 1
ATOM 939 O O . CYS A 1 123 ? 15.305 17.047 5.902 1 96.81 123 CYS A O 1
ATOM 941 N N . VAL A 1 124 ? 15.125 14.891 6.547 1 97.38 124 VAL A N 1
ATOM 942 C CA . VAL A 1 124 ? 14.398 15.188 7.777 1 97.38 124 VAL A CA 1
ATOM 943 C C . VAL A 1 124 ? 15.359 15.727 8.828 1 97.38 124 VAL A C 1
ATOM 945 O O . VAL A 1 124 ? 15.023 16.656 9.562 1 97.38 124 VAL A O 1
ATOM 948 N N . ASP A 1 125 ? 16.547 15.188 8.844 1 96.81 125 ASP A N 1
ATOM 949 C CA . ASP A 1 125 ? 17.562 15.68 9.766 1 96.81 125 ASP A CA 1
ATOM 950 C C . ASP A 1 125 ? 17.875 17.156 9.508 1 96.81 125 ASP A C 1
ATOM 952 O O . ASP A 1 125 ? 17.969 17.953 10.445 1 96.81 125 ASP A O 1
ATOM 956 N N . ARG A 1 126 ? 18 17.484 8.312 1 97.44 126 ARG A N 1
ATOM 957 C CA . ARG A 1 126 ? 18.281 18.875 7.938 1 97.44 126 ARG A CA 1
ATOM 958 C C . ARG A 1 126 ? 17.109 19.781 8.297 1 97.44 126 ARG A C 1
ATOM 960 O O . ARG A 1 126 ? 17.297 20.922 8.711 1 97.44 126 ARG A O 1
ATOM 967 N N . ALA A 1 127 ? 15.922 19.25 8.07 1 97.94 127 ALA A N 1
ATOM 968 C CA . ALA A 1 127 ? 14.727 20.016 8.414 1 97.94 127 ALA A CA 1
ATOM 969 C C . ALA A 1 127 ? 14.664 20.297 9.914 1 97.94 127 ALA A C 1
ATOM 971 O O . ALA A 1 127 ? 14.227 21.359 10.336 1 97.94 127 ALA A O 1
ATOM 972 N N . ILE A 1 128 ? 15.047 19.297 10.734 1 97.69 128 ILE A N 1
ATOM 973 C CA . ILE A 1 128 ? 15.117 19.484 12.18 1 97.69 128 ILE A CA 1
ATOM 974 C C . ILE A 1 128 ? 16.094 20.594 12.508 1 97.69 128 ILE A C 1
ATOM 976 O O . ILE A 1 128 ? 15.789 21.5 13.289 1 97.69 128 ILE A O 1
ATOM 980 N N . ALA A 1 129 ? 17.219 20.562 11.844 1 97.12 129 ALA A N 1
ATOM 981 C CA . ALA A 1 129 ? 18.266 21.562 12.07 1 97.12 129 ALA A CA 1
ATOM 982 C C . ALA A 1 129 ? 17.781 22.953 11.695 1 97.12 129 ALA A C 1
ATOM 984 O O . ALA A 1 129 ? 18.156 23.938 12.328 1 97.12 129 ALA A O 1
ATOM 985 N N . ARG A 1 130 ? 16.953 23.062 10.703 1 97.19 130 ARG A N 1
ATOM 986 C CA . ARG A 1 130 ? 16.422 24.344 10.234 1 97.19 130 ARG A CA 1
ATOM 987 C C . ARG A 1 130 ? 15.219 24.781 11.07 1 97.19 130 ARG A C 1
ATOM 989 O O . ARG A 1 130 ? 14.695 25.875 10.891 1 97.19 130 ARG A O 1
ATOM 996 N N . GLY A 1 131 ? 14.688 23.875 11.883 1 97.88 131 GLY A N 1
ATOM 997 C CA . GLY A 1 131 ? 13.555 24.188 12.734 1 97.88 131 GLY A CA 1
ATOM 998 C C . GLY A 1 131 ? 12.219 24.016 12.031 1 97.88 131 GLY A C 1
ATOM 999 O O . GLY A 1 131 ? 11.195 24.516 12.5 1 97.88 131 GLY A O 1
ATOM 1000 N N . GLU A 1 132 ? 12.203 23.328 10.875 1 98.12 132 GLU A N 1
ATOM 1001 C CA . GLU A 1 132 ? 10.969 23.109 10.125 1 98.12 132 GLU A CA 1
ATOM 1002 C C . GLU A 1 132 ? 10.094 22.062 10.805 1 98.12 132 GLU A C 1
ATOM 1004 O O . GLU A 1 132 ? 8.867 22.094 10.68 1 98.12 132 GLU A O 1
ATOM 1009 N N . VAL A 1 133 ? 10.758 21.125 11.477 1 98.44 133 VAL A N 1
ATOM 1010 C CA . VAL A 1 133 ? 10.07 20.062 12.219 1 98.44 133 VAL A CA 1
ATOM 1011 C C . VAL A 1 133 ? 10.75 19.875 13.578 1 98.44 133 VAL A C 1
ATOM 1013 O O . VAL A 1 133 ? 11.922 20.203 13.75 1 98.44 133 VAL A O 1
ATOM 1016 N N . PRO A 1 134 ? 10.055 19.422 14.531 1 98.31 134 PRO A N 1
ATOM 1017 C CA . PRO A 1 134 ? 10.625 19.328 15.875 1 98.31 134 PRO A CA 1
ATOM 1018 C C . PRO A 1 134 ? 11.727 18.266 15.977 1 98.31 134 PRO A C 1
ATOM 1020 O O . PRO A 1 134 ? 11.742 17.312 15.195 1 98.31 134 PRO A O 1
ATOM 1023 N N . PRO A 1 135 ? 12.594 18.422 16.984 1 97.31 135 PRO A N 1
ATOM 1024 C CA . PRO A 1 135 ? 13.531 17.344 17.297 1 97.31 135 PRO A CA 1
ATOM 1025 C C . PRO A 1 135 ? 12.836 16.031 17.656 1 97.31 135 PRO A C 1
ATOM 1027 O O . PRO A 1 135 ? 11.773 16.047 18.297 1 97.31 135 PRO A O 1
ATOM 1030 N N . GLY A 1 136 ? 13.414 14.953 17.266 1 96.94 136 GLY A N 1
ATOM 1031 C CA . GLY A 1 136 ? 12.844 13.656 17.594 1 96.94 136 GLY A CA 1
ATOM 1032 C C . GLY A 1 136 ? 11.898 13.133 16.516 1 96.94 136 GLY A C 1
ATOM 1033 O O . GLY A 1 136 ? 11.344 12.047 16.656 1 96.94 136 GLY A O 1
ATOM 1034 N N . THR A 1 137 ? 11.734 13.969 15.414 1 98.06 137 THR A N 1
ATOM 1035 C CA . THR A 1 137 ? 10.906 13.523 14.305 1 98.06 137 THR A CA 1
ATOM 1036 C C . THR A 1 137 ? 11.477 12.25 13.688 1 98.06 137 THR A C 1
ATOM 1038 O O . THR A 1 137 ? 12.664 12.18 13.383 1 98.06 137 THR A O 1
ATOM 1041 N N . ASP A 1 138 ? 10.68 11.25 13.547 1 97.44 138 ASP A N 1
ATOM 1042 C CA . ASP A 1 138 ? 11.055 9.977 12.945 1 97.44 138 ASP A CA 1
ATOM 1043 C C . ASP A 1 138 ? 11.094 10.078 11.422 1 97.44 138 ASP A C 1
ATOM 1045 O O . ASP A 1 138 ? 10.039 10.109 10.773 1 97.44 138 ASP A O 1
ATOM 1049 N N . ALA A 1 139 ? 12.289 10.062 10.914 1 97.31 139 ALA A N 1
ATOM 1050 C CA . ALA A 1 139 ? 12.477 10.25 9.477 1 97.31 139 ALA A CA 1
ATOM 1051 C C . ALA A 1 139 ? 11.758 9.164 8.688 1 97.31 139 ALA A C 1
ATOM 1053 O O . ALA A 1 139 ? 11.141 9.438 7.656 1 97.31 139 ALA A O 1
ATOM 1054 N N . ARG A 1 140 ? 11.836 7.957 9.125 1 96.56 140 ARG A N 1
ATOM 1055 C CA . ARG A 1 140 ? 11.203 6.828 8.453 1 96.56 140 ARG A CA 1
ATOM 1056 C C . ARG A 1 140 ? 9.688 7.016 8.375 1 96.56 140 ARG A C 1
ATOM 1058 O O . ARG A 1 140 ? 9.078 6.762 7.332 1 96.56 140 ARG A O 1
ATOM 1065 N N . ALA A 1 141 ? 9.109 7.496 9.438 1 97.19 141 ALA A N 1
ATOM 1066 C CA . ALA A 1 141 ? 7.668 7.734 9.469 1 97.19 141 ALA A CA 1
ATOM 1067 C C . ALA A 1 141 ? 7.273 8.828 8.477 1 97.19 141 ALA A C 1
ATOM 1069 O O . ALA A 1 141 ? 6.273 8.695 7.766 1 97.19 141 ALA A O 1
ATOM 1070 N N . VAL A 1 142 ? 8.055 9.852 8.398 1 98.19 142 VAL A N 1
ATOM 1071 C CA . VAL A 1 142 ? 7.777 10.961 7.496 1 98.19 142 VAL A CA 1
ATOM 1072 C C . VAL A 1 142 ? 7.863 10.492 6.047 1 98.19 142 VAL A C 1
ATOM 1074 O O . VAL A 1 142 ? 6.961 10.758 5.246 1 98.19 142 VAL A O 1
ATOM 1077 N N . LEU A 1 143 ? 8.922 9.75 5.746 1 97.75 143 LEU A N 1
ATOM 1078 C CA . LEU A 1 143 ? 9.133 9.305 4.375 1 97.75 143 LEU A CA 1
ATOM 1079 C C . LEU A 1 143 ? 8.086 8.273 3.969 1 97.75 143 LEU A C 1
ATOM 1081 O O . LEU A 1 143 ? 7.617 8.273 2.826 1 97.75 143 LEU A O 1
ATOM 1085 N N . SER A 1 144 ? 7.691 7.418 4.891 1 97.62 144 SER A N 1
ATOM 1086 C CA . SER A 1 144 ? 6.605 6.477 4.641 1 97.62 144 SER A CA 1
ATOM 1087 C C . SER A 1 144 ? 5.301 7.211 4.348 1 97.62 144 SER A C 1
ATOM 1089 O O . SER A 1 144 ? 4.531 6.801 3.475 1 97.62 144 SER A O 1
ATOM 1091 N N . ALA A 1 145 ? 5.105 8.281 5.035 1 98 145 ALA A N 1
ATOM 1092 C CA . ALA A 1 145 ? 3.889 9.07 4.852 1 98 145 ALA A CA 1
ATOM 1093 C C . ALA A 1 145 ? 3.836 9.68 3.453 1 98 145 ALA A C 1
ATOM 1095 O O . ALA A 1 145 ? 2.752 9.914 2.912 1 98 145 ALA A O 1
ATOM 1096 N N . VAL A 1 146 ? 4.961 9.906 2.85 1 98.25 146 VAL A N 1
ATOM 1097 C CA . VAL A 1 146 ? 5.031 10.445 1.495 1 98.25 146 VAL A CA 1
ATOM 1098 C C . VAL A 1 146 ? 4.73 9.336 0.485 1 98.25 146 VAL A C 1
ATOM 1100 O O . VAL A 1 146 ? 3.941 9.539 -0.443 1 98.25 146 VAL A O 1
ATOM 1103 N N . SER A 1 147 ? 5.293 8.172 0.668 1 98 147 SER A N 1
ATOM 1104 C CA . SER A 1 147 ? 5.25 7.102 -0.322 1 98 147 SER A CA 1
ATOM 1105 C C . SER A 1 147 ? 3.949 6.312 -0.229 1 98 147 SER A C 1
ATOM 1107 O O . SER A 1 147 ? 3.418 5.855 -1.244 1 98 147 SER A O 1
ATOM 1109 N N . ALA A 1 148 ? 3.418 6.141 0.99 1 98.62 148 ALA A N 1
ATOM 1110 C CA . ALA A 1 148 ? 2.334 5.207 1.284 1 98.62 148 ALA A CA 1
ATOM 1111 C C . ALA A 1 148 ? 1.111 5.496 0.42 1 98.62 148 ALA A C 1
ATOM 1113 O O . ALA A 1 148 ? 0.553 4.59 -0.2 1 98.62 148 ALA A O 1
ATOM 1114 N N . PRO A 1 149 ? 0.715 6.773 0.294 1 98.31 149 PRO A N 1
ATOM 1115 C CA . PRO A 1 149 ? -0.475 7.031 -0.52 1 98.31 149 PRO A CA 1
ATOM 1116 C C . PRO A 1 149 ? -0.276 6.66 -1.988 1 98.31 149 PRO A C 1
ATOM 1118 O O . PRO A 1 149 ? -1.222 6.227 -2.654 1 98.31 149 PRO A O 1
ATOM 1121 N N . LEU A 1 150 ? 0.901 6.797 -2.457 1 98.62 150 LEU A N 1
ATOM 1122 C CA . LEU A 1 150 ? 1.181 6.5 -3.857 1 98.62 150 LEU A CA 1
ATOM 1123 C C . LEU A 1 150 ? 1.181 4.996 -4.102 1 98.62 150 LEU A C 1
ATOM 1125 O O . LEU A 1 150 ? 0.613 4.523 -5.09 1 98.62 150 LEU A O 1
ATOM 1129 N N . TYR A 1 151 ? 1.745 4.262 -3.199 1 98.31 151 TYR A N 1
ATOM 1130 C CA . TYR A 1 151 ? 1.69 2.809 -3.299 1 98.31 151 TYR A CA 1
ATOM 1131 C C . TYR A 1 151 ? 0.265 2.303 -3.109 1 98.31 151 TYR A C 1
ATOM 1133 O O . TYR A 1 151 ? -0.133 1.308 -3.719 1 98.31 151 TYR A O 1
ATOM 1141 N N . TYR A 1 152 ? -0.466 2.924 -2.221 1 98.19 152 TYR A N 1
ATOM 1142 C CA . TYR A 1 152 ? -1.861 2.562 -2.002 1 98.19 152 TYR A CA 1
ATOM 1143 C C . TYR A 1 152 ? -2.676 2.729 -3.279 1 98.19 152 TYR A C 1
ATOM 1145 O O . TYR A 1 152 ? -3.529 1.894 -3.592 1 98.19 152 TYR A O 1
ATOM 1153 N N . ARG A 1 153 ? -2.449 3.809 -4.043 1 97.81 153 ARG A N 1
ATOM 1154 C CA . ARG A 1 153 ? -3.119 4.027 -5.32 1 97.81 153 ARG A CA 1
ATOM 1155 C C . ARG A 1 153 ? -2.721 2.961 -6.336 1 97.81 153 ARG A C 1
ATOM 1157 O O . ARG A 1 153 ? -3.564 2.463 -7.086 1 97.81 153 ARG A O 1
ATOM 1164 N N . LEU A 1 154 ? -1.497 2.529 -6.301 1 97.69 154 LEU A N 1
ATOM 1165 C CA . LEU A 1 154 ? -1.004 1.531 -7.242 1 97.69 154 LEU A CA 1
ATOM 1166 C C . LEU A 1 154 ? -1.604 0.161 -6.945 1 97.69 154 LEU A C 1
ATOM 1168 O O . LEU A 1 154 ? -2.031 -0.546 -7.863 1 97.69 154 LEU A O 1
ATOM 1172 N N . LEU A 1 155 ? -1.712 -0.215 -5.645 1 97.19 155 LEU A N 1
ATOM 1173 C CA . LEU A 1 155 ? -1.926 -1.606 -5.262 1 97.19 155 LEU A CA 1
ATOM 1174 C C . LEU A 1 155 ? -3.375 -1.84 -4.848 1 97.19 155 LEU A C 1
ATOM 1176 O O . LEU A 1 155 ? -3.871 -2.967 -4.918 1 97.19 155 LEU A O 1
ATOM 1180 N N . ALA A 1 156 ? -4.082 -0.809 -4.41 1 95.94 156 ALA A N 1
ATOM 1181 C CA . ALA A 1 156 ? -5.383 -0.993 -3.77 1 95.94 156 ALA A CA 1
ATOM 1182 C C . ALA A 1 156 ? -6.453 -0.138 -4.445 1 95.94 156 ALA A C 1
ATOM 1184 O O . ALA A 1 156 ? -7.191 -0.621 -5.305 1 95.94 156 ALA A O 1
ATOM 1185 N N . SER A 1 157 ? -6.41 1.191 -4.305 1 94.62 157 SER A N 1
ATOM 1186 C CA . SER A 1 157 ? -7.535 2.037 -4.695 1 94.62 157 SER A CA 1
ATOM 1187 C C . SER A 1 157 ? -7.617 2.178 -6.215 1 94.62 157 SER A C 1
ATOM 1189 O O . SER A 1 157 ? -8.695 2.41 -6.762 1 94.62 157 SER A O 1
ATOM 1191 N N . GLY A 1 158 ? -6.488 2.131 -6.871 1 95.19 158 GLY A N 1
ATOM 1192 C CA . GLY A 1 158 ? -6.469 2.271 -8.32 1 95.19 158 GLY A CA 1
ATOM 1193 C C . GLY A 1 158 ? -6.648 3.705 -8.781 1 95.19 158 GLY A C 1
ATOM 1194 O O . GLY A 1 158 ? -6.793 3.961 -9.977 1 95.19 158 GLY A O 1
ATOM 1195 N N . ASP A 1 159 ? -6.672 4.613 -7.805 1 96.56 159 ASP A N 1
ATOM 1196 C CA . ASP A 1 159 ? -6.762 6.027 -8.156 1 96.56 159 ASP A CA 1
ATOM 1197 C C . ASP A 1 159 ? -5.535 6.477 -8.945 1 96.56 159 ASP A C 1
ATOM 1199 O O . ASP A 1 159 ? -4.473 5.855 -8.859 1 96.56 159 ASP A O 1
ATOM 1203 N N . PRO A 1 160 ? -5.691 7.531 -9.727 1 96.44 160 PRO A N 1
ATOM 1204 C CA . PRO A 1 160 ? -4.562 7.984 -10.539 1 96.44 160 PRO A CA 1
ATOM 1205 C C . PRO A 1 160 ? -3.381 8.461 -9.703 1 96.44 160 PRO A C 1
ATOM 1207 O O . PRO A 1 160 ? -3.574 9.086 -8.656 1 96.44 160 PRO A O 1
ATOM 1210 N N . ILE A 1 161 ? -2.242 8.102 -10.141 1 98.25 161 ILE A N 1
ATOM 1211 C CA . ILE A 1 161 ? -0.997 8.641 -9.609 1 98.25 161 ILE A CA 1
ATOM 1212 C C . ILE A 1 161 ? -0.472 9.734 -10.531 1 98.25 161 ILE A C 1
ATOM 1214 O O . ILE A 1 161 ? 0.129 9.445 -11.57 1 98.25 161 ILE A O 1
ATOM 1218 N N . ASN A 1 162 ? -0.801 10.938 -10.211 1 97.5 162 ASN A N 1
ATOM 1219 C CA . ASN A 1 162 ? -0.377 12.094 -10.992 1 97.5 162 ASN A CA 1
ATOM 1220 C C . ASN A 1 162 ? 0.365 13.109 -10.125 1 97.5 162 ASN A C 1
ATOM 1222 O O . ASN A 1 162 ? 0.667 12.844 -8.961 1 97.5 162 ASN A O 1
ATOM 1226 N N . ASP A 1 163 ? 0.727 14.211 -10.703 1 97.62 163 ASP A N 1
ATOM 1227 C CA . ASP A 1 163 ? 1.516 15.211 -10 1 97.62 163 ASP A CA 1
ATOM 1228 C C . ASP A 1 163 ? 0.754 15.766 -8.797 1 97.62 163 ASP A C 1
ATOM 1230 O O . ASP A 1 163 ? 1.346 16.016 -7.746 1 97.62 163 ASP A O 1
ATOM 1234 N N . ASP A 1 164 ? -0.519 15.945 -8.914 1 96.88 164 ASP A N 1
ATOM 1235 C CA . ASP A 1 164 ? -1.332 16.453 -7.809 1 96.88 164 ASP A CA 1
ATOM 1236 C C . ASP A 1 164 ? -1.288 15.492 -6.617 1 96.88 164 ASP A C 1
ATOM 1238 O O .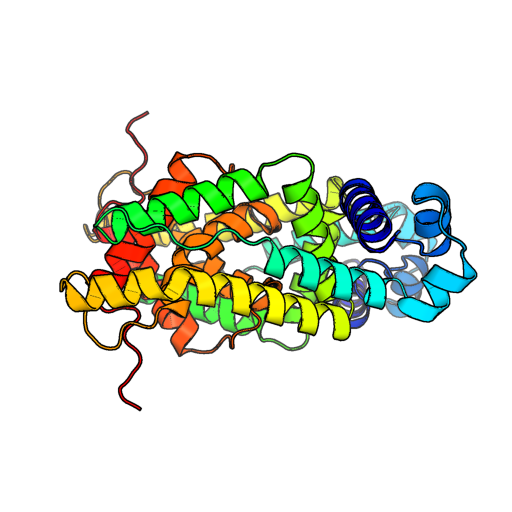 ASP A 1 164 ? -1.217 15.938 -5.469 1 96.88 164 ASP A O 1
ATOM 1242 N N . ALA A 1 165 ? -1.34 14.242 -6.91 1 97.62 165 ALA A N 1
ATOM 1243 C CA . ALA A 1 165 ? -1.272 13.242 -5.852 1 97.62 165 ALA A CA 1
ATOM 1244 C C . ALA A 1 165 ? 0.076 13.289 -5.137 1 97.62 165 ALA A C 1
ATOM 1246 O O . ALA A 1 165 ? 0.141 13.172 -3.912 1 97.62 165 ALA A O 1
ATOM 1247 N N . ALA A 1 166 ? 1.136 13.43 -5.953 1 98.38 166 ALA A N 1
ATOM 1248 C CA . ALA A 1 166 ? 2.479 13.508 -5.383 1 98.38 166 ALA A CA 1
ATOM 1249 C C . ALA A 1 166 ? 2.613 14.734 -4.477 1 98.38 166 ALA A C 1
ATOM 1251 O O . ALA A 1 166 ? 3.107 14.625 -3.354 1 98.38 166 ALA A O 1
ATOM 1252 N N . VAL A 1 167 ? 2.146 15.828 -4.926 1 98.25 167 VAL A N 1
ATOM 1253 C CA . VAL A 1 167 ? 2.242 17.078 -4.18 1 98.25 167 VAL A CA 1
ATOM 1254 C C . VAL A 1 167 ? 1.414 16.984 -2.898 1 98.25 167 VAL A C 1
ATOM 1256 O O . VAL A 1 167 ? 1.857 17.406 -1.831 1 98.25 167 VAL A O 1
ATOM 1259 N N . ALA A 1 168 ? 0.239 16.406 -3.006 1 98.19 168 ALA A N 1
ATOM 1260 C CA . ALA A 1 168 ? -0.612 16.234 -1.831 1 98.19 168 ALA A CA 1
ATOM 1261 C C . ALA A 1 168 ? 0.052 15.336 -0.795 1 98.19 168 ALA A C 1
ATOM 1263 O O . ALA A 1 168 ? -0.018 15.602 0.407 1 98.19 168 ALA A O 1
ATOM 1264 N N . ALA A 1 169 ? 0.688 14.289 -1.247 1 98.62 169 ALA A N 1
ATOM 1265 C CA . ALA A 1 169 ? 1.368 13.367 -0.341 1 98.62 169 ALA A CA 1
ATOM 1266 C C . ALA A 1 169 ? 2.488 14.07 0.419 1 98.62 169 ALA A C 1
ATOM 1268 O O . ALA A 1 169 ? 2.582 13.961 1.644 1 98.62 169 ALA A O 1
ATOM 1269 N N . ALA A 1 170 ? 3.301 14.805 -0.333 1 98.69 170 ALA A N 1
ATOM 1270 C CA . ALA A 1 170 ? 4.406 15.531 0.284 1 98.69 170 ALA A CA 1
ATOM 1271 C C . ALA A 1 170 ? 3.889 16.594 1.252 1 98.69 170 ALA A C 1
ATOM 1273 O O . ALA A 1 170 ? 4.379 16.703 2.379 1 98.69 170 ALA A O 1
ATOM 1274 N N . SER A 1 171 ? 2.887 17.359 0.838 1 98.75 171 SER A N 1
ATOM 1275 C CA . SER A 1 171 ? 2.322 18.422 1.662 1 98.75 171 SER A CA 1
ATOM 1276 C C . SER A 1 171 ? 1.716 17.859 2.945 1 98.75 171 SER A C 1
ATOM 1278 O O . SER A 1 171 ? 1.893 18.438 4.023 1 98.75 171 SER A O 1
ATOM 1280 N N . ALA A 1 172 ? 1.04 16.734 2.807 1 98.81 172 ALA A N 1
ATOM 1281 C CA . ALA A 1 172 ? 0.437 16.109 3.979 1 98.81 172 ALA A CA 1
ATOM 1282 C C . ALA A 1 172 ? 1.506 15.656 4.969 1 98.81 172 ALA A C 1
ATOM 1284 O O . ALA A 1 172 ? 1.383 15.891 6.176 1 98.81 172 ALA A O 1
ATOM 1285 N N . ALA A 1 173 ? 2.545 15.039 4.461 1 98.75 173 ALA A N 1
ATOM 1286 C CA . ALA A 1 173 ? 3.621 14.539 5.312 1 98.75 173 ALA A CA 1
ATOM 1287 C C . ALA A 1 173 ? 4.32 15.68 6.043 1 98.75 173 ALA A C 1
ATOM 1289 O O . ALA A 1 173 ? 4.566 15.594 7.25 1 98.75 173 ALA A O 1
ATOM 1290 N N . VAL A 1 174 ? 4.59 16.75 5.32 1 98.81 174 VAL A N 1
ATOM 1291 C CA . VAL A 1 174 ? 5.305 17.875 5.902 1 98.81 174 VAL A CA 1
ATOM 1292 C C . VAL A 1 174 ? 4.426 18.562 6.949 1 98.81 174 VAL A C 1
ATOM 1294 O O . VAL A 1 174 ? 4.898 18.906 8.031 1 98.81 174 VAL A O 1
ATOM 1297 N N . THR A 1 175 ? 3.16 18.766 6.645 1 98.75 175 THR A N 1
ATOM 1298 C CA . THR A 1 175 ? 2.225 19.391 7.57 1 98.75 175 THR A CA 1
ATOM 1299 C C . THR A 1 175 ? 2.135 18.594 8.867 1 98.75 175 THR A C 1
ATOM 1301 O O . THR A 1 175 ? 2.207 19.156 9.961 1 98.75 175 THR A O 1
ATOM 1304 N N . ALA A 1 176 ? 2.033 17.281 8.758 1 98.69 176 ALA A N 1
ATOM 1305 C CA . ALA A 1 176 ? 1.96 16.406 9.922 1 98.69 176 ALA A CA 1
ATOM 1306 C C . ALA A 1 176 ? 3.268 16.438 10.703 1 98.69 176 ALA A C 1
ATOM 1308 O O . ALA A 1 176 ? 3.258 16.484 11.938 1 98.69 176 ALA A O 1
ATOM 1309 N N . ALA A 1 177 ? 4.352 16.391 9.969 1 98.69 177 ALA A N 1
ATOM 1310 C CA . ALA A 1 177 ? 5.656 16.406 10.625 1 98.69 177 ALA A CA 1
ATOM 1311 C C . ALA A 1 177 ? 5.863 17.703 11.398 1 98.69 177 ALA A C 1
ATOM 1313 O O . ALA A 1 177 ? 6.332 17.688 12.539 1 98.69 177 ALA A O 1
ATOM 1314 N N . ALA A 1 178 ? 5.523 18.812 10.758 1 98.56 178 ALA A N 1
ATOM 1315 C CA . ALA A 1 178 ? 5.68 20.125 11.391 1 98.56 178 ALA A CA 1
ATOM 1316 C C . ALA A 1 178 ? 4.82 20.234 12.641 1 98.56 178 ALA A C 1
ATOM 1318 O O . ALA A 1 178 ? 5.191 20.922 13.602 1 98.56 178 ALA A O 1
ATOM 1319 N N . ALA A 1 179 ? 3.707 19.531 12.656 1 98.12 179 ALA A N 1
ATOM 1320 C CA . ALA A 1 179 ? 2.787 19.547 13.789 1 98.12 179 ALA A CA 1
ATOM 1321 C C . ALA A 1 179 ? 3.236 18.578 14.883 1 98.12 179 ALA A C 1
ATOM 1323 O O . ALA A 1 179 ? 2.605 18.484 15.938 1 98.12 179 ALA A O 1
ATOM 1324 N N . GLY A 1 180 ? 4.285 17.766 14.617 1 98.12 180 GLY A N 1
ATOM 1325 C CA . GLY A 1 180 ? 4.855 16.891 15.633 1 98.12 180 GLY A CA 1
ATOM 1326 C C . GLY A 1 180 ? 4.211 15.523 15.664 1 98.12 180 GLY A C 1
ATOM 1327 O O . GLY A 1 180 ? 4.359 14.789 16.641 1 98.12 180 GLY A O 1
ATOM 1328 N N . VAL A 1 181 ? 3.49 15.148 14.648 1 98.06 181 VAL A N 1
ATOM 1329 C CA . VAL A 1 181 ? 2.764 13.883 14.617 1 98.06 181 VAL A CA 1
ATOM 1330 C C . VAL A 1 181 ? 3.75 12.719 14.672 1 98.06 181 VAL A C 1
ATOM 1332 O O . VAL A 1 181 ? 3.455 11.672 15.258 1 98.06 181 VAL A O 1
ATOM 1335 N N . PHE A 1 182 ? 4.922 12.891 14.109 1 98 182 PHE A N 1
ATOM 1336 C CA . PHE A 1 182 ? 5.848 11.781 13.93 1 98 182 PHE A CA 1
ATOM 1337 C C . PHE A 1 182 ? 6.973 11.844 14.961 1 98 182 PHE A C 1
ATOM 1339 O O . PHE A 1 182 ? 8.031 11.25 14.766 1 98 182 PHE A O 1
ATOM 1346 N N . VAL A 1 183 ? 6.805 12.648 15.977 1 96.94 183 VAL A N 1
ATOM 1347 C CA . VAL A 1 183 ? 7.816 12.711 17.031 1 96.94 183 VAL A CA 1
ATOM 1348 C C . VAL A 1 183 ? 7.75 11.445 17.891 1 96.94 183 VAL A C 1
ATOM 1350 O O . VAL A 1 183 ? 6.672 11.055 18.344 1 96.94 183 VAL A O 1
ATOM 1353 N N . SER A 1 184 ? 8.727 10.633 17.828 1 80.38 184 SER A N 1
ATOM 1354 C CA . SER A 1 184 ? 8.844 9.406 18.609 1 80.38 184 SER A CA 1
ATOM 1355 C C . SER A 1 184 ? 8.844 9.695 20.109 1 80.38 184 SER A C 1
ATOM 1357 O O . SER A 1 184 ? 9.344 10.734 20.547 1 80.38 184 SER A O 1
ATOM 1359 N N . ALA A 1 185 ? 7.758 9.031 20.828 1 62.28 185 ALA A N 1
ATOM 1360 C CA . ALA A 1 185 ? 7.82 9.188 22.281 1 62.28 185 ALA A CA 1
ATOM 1361 C C . ALA A 1 185 ? 9.25 9.008 22.781 1 62.28 185 ALA A C 1
ATOM 1363 O O . ALA A 1 185 ? 10.031 8.242 22.219 1 62.28 185 ALA A O 1
ATOM 1364 N N . PRO A 1 186 ? 9.812 10.039 23.609 1 50.16 186 PRO A N 1
ATOM 1365 C CA . PRO A 1 186 ? 11.125 9.883 24.234 1 50.16 186 PRO A CA 1
ATOM 1366 C C . PRO A 1 186 ? 11.367 8.461 24.75 1 50.16 186 PRO A C 1
ATOM 1368 O O . PRO A 1 186 ? 10.43 7.785 25.172 1 50.16 186 PRO A O 1
ATOM 1371 N N . SER A 1 187 ? 12.203 7.551 23.938 1 37.31 187 SER A N 1
ATOM 1372 C CA . SER A 1 187 ? 12.641 6.387 24.703 1 37.31 187 SER A CA 1
ATOM 1373 C C . SER A 1 187 ? 12.93 6.75 26.156 1 37.31 187 SER A C 1
ATOM 1375 O O . SER A 1 187 ? 13.438 7.836 26.438 1 37.31 187 SER A O 1
ATOM 1377 N N . MET B 1 1 ? -24.766 -22.25 1.117 1 84.75 1 MET B N 1
ATOM 1378 C CA . MET B 1 1 ? -23.891 -22.734 0.043 1 84.75 1 MET B CA 1
ATOM 1379 C C . MET B 1 1 ? -22.875 -21.656 -0.343 1 84.75 1 MET B C 1
ATOM 1381 O O . MET B 1 1 ? -21.703 -21.734 0.065 1 84.75 1 MET B O 1
ATOM 1385 N N . ARG B 1 2 ? -23.297 -20.516 -0.718 1 89.81 2 ARG B N 1
ATOM 1386 C CA . ARG B 1 2 ? -22.391 -19.453 -1.152 1 89.81 2 ARG B CA 1
ATOM 1387 C C . ARG B 1 2 ? -21.469 -19.016 -0.018 1 89.81 2 ARG B C 1
ATOM 1389 O O . ARG B 1 2 ? -20.266 -18.906 -0.203 1 89.81 2 ARG B O 1
ATOM 1396 N N . GLU B 1 3 ? -22.031 -18.953 1.129 1 91.69 3 GLU B N 1
ATOM 1397 C CA . GLU B 1 3 ? -21.25 -18.469 2.266 1 91.69 3 GLU B CA 1
ATOM 1398 C C . GLU B 1 3 ? -20.141 -19.453 2.635 1 91.69 3 GLU B C 1
ATOM 1400 O O . GLU B 1 3 ? -19.031 -19.031 2.963 1 91.69 3 GLU B O 1
ATOM 1405 N N . SER B 1 4 ? -20.453 -20.641 2.57 1 93.88 4 SER B N 1
ATOM 1406 C CA . SER B 1 4 ? -19.469 -21.672 2.908 1 93.88 4 SER B CA 1
ATOM 1407 C C . SER B 1 4 ? -18.328 -21.688 1.899 1 93.88 4 SER B C 1
ATOM 1409 O O . SER B 1 4 ? -17.172 -21.812 2.279 1 93.88 4 SER B O 1
ATOM 1411 N N . VAL B 1 5 ? -18.672 -21.547 0.659 1 96.12 5 VAL B N 1
ATOM 1412 C CA . VAL B 1 5 ? -17.672 -21.562 -0.402 1 96.12 5 VAL B CA 1
ATOM 1413 C C . VAL B 1 5 ? -16.75 -20.344 -0.268 1 96.12 5 VAL B C 1
ATOM 1415 O O . VAL B 1 5 ? -15.531 -20.469 -0.363 1 96.12 5 VAL B O 1
ATOM 1418 N N . LEU B 1 6 ? -17.375 -19.25 0.007 1 96.44 6 LEU B N 1
ATOM 1419 C CA . LEU B 1 6 ? -16.594 -18.031 0.143 1 96.44 6 LEU B CA 1
ATOM 1420 C C . LEU B 1 6 ? -15.688 -18.109 1.371 1 96.44 6 LEU B C 1
ATOM 1422 O O . LEU B 1 6 ? -14.555 -17.625 1.341 1 96.44 6 LEU B O 1
ATOM 1426 N N . ARG B 1 7 ? -16.188 -18.688 2.432 1 96.19 7 ARG B N 1
ATOM 1427 C CA . ARG B 1 7 ? -15.391 -18.844 3.641 1 96.19 7 ARG B CA 1
ATOM 1428 C C . ARG B 1 7 ? -14.188 -19.75 3.387 1 96.19 7 ARG B C 1
ATOM 1430 O O . ARG B 1 7 ? -13.062 -19.406 3.764 1 96.19 7 ARG B O 1
ATOM 1437 N N . VAL B 1 8 ? -14.406 -20.797 2.725 1 97.38 8 VAL B N 1
ATOM 1438 C CA . VAL B 1 8 ? -13.336 -21.75 2.404 1 97.38 8 VAL B CA 1
ATOM 1439 C C . VAL B 1 8 ? -12.328 -21.094 1.463 1 97.38 8 VAL B C 1
ATOM 1441 O O . VAL B 1 8 ? -11.117 -21.234 1.641 1 97.38 8 VAL B O 1
ATOM 1444 N N . ALA B 1 9 ? -12.852 -20.375 0.473 1 97.25 9 ALA B N 1
ATOM 1445 C CA . ALA B 1 9 ? -11.977 -19.672 -0.458 1 97.25 9 ALA B CA 1
ATOM 1446 C C . ALA B 1 9 ? -11.078 -18.688 0.28 1 97.25 9 ALA B C 1
ATOM 1448 O O . ALA B 1 9 ? -9.875 -18.609 0.012 1 97.25 9 ALA B O 1
ATOM 1449 N N . GLY B 1 10 ? -11.68 -17.953 1.207 1 97.06 10 GLY B N 1
ATOM 1450 C CA . GLY B 1 10 ? -10.906 -17.016 2.002 1 97.06 10 GLY B CA 1
ATOM 1451 C C . GLY B 1 10 ? -9.812 -17.672 2.82 1 97.06 10 GLY B C 1
ATOM 1452 O O . GLY B 1 10 ? -8.695 -17.172 2.9 1 97.06 10 GLY B O 1
ATOM 1453 N N . ASP B 1 11 ? -10.133 -18.812 3.387 1 97.19 11 ASP B N 1
ATOM 1454 C CA . ASP B 1 11 ? -9.172 -19.578 4.176 1 97.19 11 ASP B CA 1
ATOM 1455 C C . ASP B 1 11 ? -8 -20.031 3.316 1 97.19 11 ASP B C 1
ATOM 1457 O O . ASP B 1 11 ? -6.844 -19.906 3.711 1 97.19 11 ASP B O 1
ATOM 1461 N N . LEU B 1 12 ? -8.336 -20.516 2.141 1 96.62 12 LEU B N 1
ATOM 1462 C CA . LEU B 1 12 ? -7.301 -21.031 1.249 1 96.62 12 LEU B CA 1
ATOM 1463 C C . LEU B 1 12 ? -6.426 -19.906 0.722 1 96.62 12 LEU B C 1
ATOM 1465 O O . LEU B 1 12 ? -5.207 -20.062 0.607 1 96.62 12 LEU B O 1
ATOM 1469 N N . LEU B 1 13 ? -7.059 -18.828 0.44 1 95.81 13 LEU B N 1
ATOM 1470 C CA . LEU B 1 13 ? -6.301 -17.656 0 1 95.81 13 LEU B CA 1
ATOM 1471 C C . LEU B 1 13 ? -5.336 -17.188 1.089 1 95.81 13 LEU B C 1
ATOM 1473 O O . LEU B 1 13 ? -4.172 -16.906 0.811 1 95.81 13 LEU B O 1
ATOM 1477 N N . ALA B 1 14 ? -5.828 -17.125 2.287 1 95.06 14 ALA B N 1
ATOM 1478 C CA . ALA B 1 14 ? -5.008 -16.688 3.414 1 95.06 14 ALA B CA 1
ATOM 1479 C C . ALA B 1 14 ? -3.85 -17.656 3.658 1 95.06 14 ALA B C 1
ATOM 1481 O O . ALA B 1 14 ? -2.734 -17.219 3.963 1 95.06 14 ALA B O 1
ATOM 1482 N N . GLU B 1 15 ? -4.082 -18.875 3.449 1 93.94 15 GLU B N 1
ATOM 1483 C CA . GLU B 1 15 ? -3.105 -19.906 3.775 1 93.94 15 GLU B CA 1
ATOM 1484 C C . GLU B 1 15 ? -2.088 -20.078 2.65 1 93.94 15 GLU B C 1
ATOM 1486 O O . GLU B 1 15 ? -0.892 -20.234 2.908 1 93.94 15 GLU B O 1
ATOM 1491 N N . ARG B 1 16 ? -2.609 -19.984 1.374 1 92.62 16 ARG B N 1
ATOM 1492 C CA . ARG B 1 16 ? -1.747 -20.453 0.291 1 92.62 16 ARG B CA 1
ATOM 1493 C C . ARG B 1 16 ? -1.536 -19.344 -0.746 1 92.62 16 ARG B C 1
ATOM 1495 O O . ARG B 1 16 ? -0.659 -19.453 -1.605 1 92.62 16 ARG B O 1
ATOM 1502 N N . GLY B 1 17 ? -2.279 -18.375 -0.67 1 92.25 17 GLY B N 1
ATOM 1503 C CA . GLY B 1 17 ? -2.178 -17.312 -1.658 1 92.25 17 GLY B CA 1
ATOM 1504 C C . GLY B 1 17 ? -3.023 -17.562 -2.893 1 92.25 17 GLY B C 1
ATOM 1505 O O . GLY B 1 17 ? -3.59 -18.641 -3.053 1 92.25 17 GLY B O 1
ATOM 1506 N N . PHE B 1 18 ? -3.076 -16.625 -3.742 1 92.06 18 PHE B N 1
ATOM 1507 C CA . PHE B 1 18 ? -3.939 -16.641 -4.918 1 92.06 18 PHE B CA 1
ATOM 1508 C C . PHE B 1 18 ? -3.408 -17.625 -5.961 1 92.06 18 PHE B C 1
ATOM 1510 O O . PHE B 1 18 ? -4.188 -18.281 -6.648 1 92.06 18 PHE B O 1
ATOM 1517 N N . GLY B 1 19 ? -2.135 -17.656 -6.102 1 88.06 19 GLY B N 1
ATOM 1518 C CA . GLY B 1 19 ? -1.529 -18.484 -7.129 1 88.06 19 GLY B CA 1
ATOM 1519 C C . GLY B 1 19 ? -1.849 -19.969 -6.965 1 88.06 19 GLY B C 1
ATOM 1520 O O . GLY B 1 19 ? -1.761 -20.734 -7.922 1 88.06 19 GLY B O 1
ATOM 1521 N N . GLN B 1 20 ? -2.27 -20.344 -5.812 1 90.31 20 GLN B N 1
ATOM 1522 C CA . GLN B 1 20 ? -2.506 -21.766 -5.516 1 90.31 20 GLN B CA 1
ATOM 1523 C C . GLN B 1 20 ? -3.994 -22.047 -5.324 1 90.31 20 GLN B C 1
ATOM 1525 O O . GLN B 1 20 ? -4.379 -23.141 -4.945 1 90.31 20 GLN B O 1
ATOM 1530 N N . LEU B 1 21 ? -4.82 -21.094 -5.559 1 93.62 21 LEU B N 1
ATOM 1531 C CA . LEU B 1 21 ? -6.254 -21.281 -5.375 1 93.62 21 LEU B CA 1
ATOM 1532 C C . LEU B 1 21 ? -6.824 -22.203 -6.449 1 93.62 21 LEU B C 1
ATOM 1534 O O . LEU B 1 21 ? -6.625 -21.969 -7.645 1 93.62 21 LEU B O 1
ATOM 1538 N N . ASP B 1 22 ? -7.5 -23.25 -6 1 94.81 22 ASP B N 1
ATOM 1539 C CA . ASP B 1 22 ? -8.094 -24.25 -6.871 1 94.81 22 ASP B CA 1
ATOM 1540 C C . ASP B 1 22 ? -9.586 -24.406 -6.598 1 94.81 22 ASP B C 1
ATOM 1542 O O . ASP B 1 22 ? -9.984 -24.766 -5.488 1 94.81 22 ASP B O 1
ATOM 1546 N N . LEU B 1 23 ? -10.375 -24.266 -7.637 1 95.75 23 LEU B N 1
ATOM 1547 C CA . LEU B 1 23 ? -11.82 -24.281 -7.477 1 95.75 23 LEU B CA 1
ATOM 1548 C C . LEU B 1 23 ? -12.312 -25.672 -7.062 1 95.75 23 LEU B C 1
ATOM 1550 O O . LEU B 1 23 ? -13.273 -25.781 -6.297 1 95.75 23 LEU B O 1
ATOM 1554 N N . ALA B 1 24 ? -11.648 -26.672 -7.605 1 96.69 24 ALA B N 1
ATOM 1555 C CA . ALA B 1 24 ? -12.023 -28.031 -7.242 1 96.69 24 ALA B CA 1
ATOM 1556 C C . ALA B 1 24 ? -11.766 -28.297 -5.762 1 96.69 24 ALA B C 1
ATOM 1558 O O . ALA B 1 24 ? -12.586 -28.938 -5.09 1 96.69 24 ALA B O 1
ATOM 1559 N N . GLU B 1 25 ? -10.695 -27.844 -5.309 1 97.12 25 GLU B N 1
ATOM 1560 C CA . GLU B 1 25 ? -10.352 -28.016 -3.9 1 97.12 25 GLU B CA 1
ATOM 1561 C C . GLU B 1 25 ? -11.312 -27.234 -3.002 1 97.12 25 GLU B C 1
ATOM 1563 O O . GLU B 1 25 ? -11.734 -27.734 -1.956 1 97.12 25 GLU B O 1
ATOM 1568 N N . VAL B 1 26 ? -11.68 -26 -3.4 1 97.38 26 VAL B N 1
ATOM 1569 C CA . VAL B 1 26 ? -12.625 -25.188 -2.652 1 97.38 26 VAL B CA 1
ATOM 1570 C C . VAL B 1 26 ? -13.969 -25.922 -2.553 1 97.38 26 VAL B C 1
ATOM 1572 O O . VAL B 1 26 ? -14.562 -25.984 -1.478 1 97.38 26 VAL B O 1
ATOM 1575 N N . ALA B 1 27 ? -14.406 -26.469 -3.666 1 97.25 27 ALA B N 1
ATOM 1576 C CA . ALA B 1 27 ? -15.672 -27.203 -3.701 1 97.25 27 ALA B CA 1
ATOM 1577 C C . ALA B 1 27 ? -15.656 -28.375 -2.725 1 97.25 27 ALA B C 1
ATOM 1579 O O . ALA B 1 27 ? -16.594 -28.562 -1.956 1 97.25 27 ALA B O 1
ATOM 1580 N N . ALA B 1 28 ? -14.555 -29.109 -2.76 1 97.56 28 ALA B N 1
ATOM 1581 C CA . ALA B 1 28 ? -14.414 -30.281 -1.911 1 97.56 28 ALA B CA 1
ATOM 1582 C C . ALA B 1 28 ? -14.453 -29.906 -0.433 1 97.56 28 ALA B C 1
ATOM 1584 O O . ALA B 1 28 ? -15.18 -30.516 0.352 1 97.56 28 ALA B O 1
ATOM 1585 N N . LEU B 1 29 ? -13.766 -28.922 -0.09 1 96.81 29 LEU B N 1
ATOM 1586 C CA . LEU B 1 29 ? -13.648 -28.5 1.307 1 96.81 29 LEU B CA 1
ATOM 1587 C C . LEU B 1 29 ? -14.953 -27.875 1.796 1 96.81 29 LEU B C 1
ATOM 1589 O O . LEU B 1 29 ? -15.305 -28.016 2.969 1 96.81 29 LEU B O 1
ATOM 1593 N N . ALA B 1 30 ? -15.633 -27.203 0.885 1 96.94 30 ALA B N 1
ATOM 1594 C CA . ALA B 1 30 ? -16.906 -26.578 1.229 1 96.94 30 ALA B CA 1
ATOM 1595 C C . ALA B 1 30 ? -18.047 -27.594 1.17 1 96.94 30 ALA B C 1
ATOM 1597 O O . ALA B 1 30 ? -19.188 -27.281 1.513 1 96.94 30 ALA B O 1
ATOM 1598 N N . GLU B 1 31 ? -17.688 -28.797 0.678 1 97.06 31 GLU B N 1
ATOM 1599 C CA . GLU B 1 31 ? -18.672 -29.859 0.543 1 97.06 31 GLU B CA 1
ATOM 1600 C C . GLU B 1 31 ? -19.797 -29.438 -0.394 1 97.06 31 GLU B C 1
ATOM 1602 O O . GLU B 1 31 ? -20.984 -29.609 -0.065 1 97.06 31 GLU B O 1
ATOM 1607 N N . VAL B 1 32 ? -19.469 -28.844 -1.48 1 95.69 32 VAL B N 1
ATOM 1608 C CA . VAL B 1 32 ? -20.391 -28.453 -2.553 1 95.69 32 VAL B CA 1
ATOM 1609 C C . VAL B 1 32 ? -19.969 -29.125 -3.855 1 95.69 32 VAL B C 1
ATOM 1611 O O . VAL B 1 32 ? -18.781 -29.406 -4.062 1 95.69 32 VAL B O 1
ATOM 1614 N N . GLY B 1 33 ? -20.922 -29.484 -4.633 1 94.88 33 GLY B N 1
ATOM 1615 C CA . GLY B 1 33 ? -20.625 -30.109 -5.91 1 94.88 33 GLY B CA 1
ATOM 1616 C C . GLY B 1 33 ? -19.734 -29.25 -6.797 1 94.88 33 GLY B C 1
ATOM 1617 O O . GLY B 1 33 ? -19.938 -28.047 -6.906 1 94.88 33 GLY B O 1
ATOM 1618 N N . LYS B 1 34 ? -18.75 -29.922 -7.406 1 95.12 34 LYS B N 1
ATOM 1619 C CA . LYS B 1 34 ? -17.797 -29.25 -8.273 1 95.12 34 LYS B CA 1
ATOM 1620 C C . LYS B 1 34 ? -18.5 -28.531 -9.422 1 95.12 34 LYS B C 1
ATOM 1622 O O . LYS B 1 34 ? -18.156 -27.391 -9.742 1 95.12 34 LYS B O 1
ATOM 1627 N N . THR B 1 35 ? -19.5 -29.219 -9.977 1 95.12 35 THR B N 1
ATOM 1628 C CA . THR B 1 35 ? -20.219 -28.672 -11.125 1 95.12 35 THR B CA 1
ATOM 1629 C C . THR B 1 35 ? -20.922 -27.375 -10.742 1 95.12 35 THR B C 1
ATOM 1631 O O . THR B 1 35 ? -20.922 -26.406 -11.508 1 95.12 35 THR B O 1
ATOM 1634 N N . THR B 1 36 ? -21.484 -27.328 -9.602 1 94.12 36 THR B N 1
ATOM 1635 C CA . THR B 1 36 ? -22.156 -26.141 -9.078 1 94.12 36 THR B CA 1
ATOM 1636 C C . THR B 1 36 ? -21.188 -24.984 -8.906 1 94.12 36 THR B C 1
ATOM 1638 O O . THR B 1 36 ? -21.469 -23.859 -9.312 1 94.12 36 THR B O 1
ATOM 1641 N N . VAL B 1 37 ? -19.969 -25.25 -8.383 1 96.06 37 VAL B N 1
ATOM 1642 C CA . VAL B 1 37 ? -18.953 -24.25 -8.125 1 96.06 37 VAL B CA 1
ATOM 1643 C C . VAL B 1 37 ? -18.422 -23.688 -9.445 1 96.06 37 VAL B C 1
ATOM 1645 O O . VAL B 1 37 ? -18.297 -22.484 -9.617 1 96.06 37 VAL B O 1
ATOM 1648 N N . TYR B 1 38 ? -18.203 -24.594 -10.445 1 96.38 38 TYR B N 1
ATOM 1649 C CA . TYR B 1 38 ? -17.656 -24.172 -11.727 1 96.38 38 TYR B CA 1
ATOM 1650 C C . TYR B 1 38 ? -18.688 -23.391 -12.539 1 96.38 38 TYR B C 1
ATOM 1652 O O . TYR B 1 38 ? -18.344 -22.469 -13.273 1 96.38 38 TYR B O 1
ATOM 1660 N N . ARG B 1 39 ? -19.922 -23.812 -12.406 1 95.5 39 ARG B N 1
ATOM 1661 C CA . ARG B 1 39 ? -20.984 -23.094 -13.117 1 95.5 39 ARG B CA 1
ATOM 1662 C C . ARG B 1 39 ? -21.125 -21.672 -12.617 1 95.5 39 ARG B C 1
ATOM 1664 O O . ARG B 1 39 ? -21.281 -20.734 -13.406 1 95.5 39 ARG B O 1
ATOM 1671 N N . ARG B 1 40 ? -20.953 -21.5 -11.352 1 95.56 40 ARG B N 1
ATOM 1672 C CA . ARG B 1 40 ? -21.188 -20.203 -10.75 1 95.56 40 ARG B CA 1
ATOM 1673 C C . ARG B 1 40 ? -19.984 -19.281 -10.914 1 95.56 40 ARG B C 1
ATOM 1675 O O . ARG B 1 40 ? -20.125 -18.094 -11.219 1 95.56 40 ARG B O 1
ATOM 1682 N N . TRP B 1 41 ? -18.812 -19.781 -10.648 1 96.06 41 TRP B N 1
ATOM 1683 C CA . TRP B 1 41 ? -17.656 -18.906 -10.562 1 96.06 41 TRP B CA 1
ATOM 1684 C C . TRP B 1 41 ? -16.719 -19.125 -11.742 1 96.06 41 TRP B C 1
ATOM 1686 O O . TRP B 1 41 ? -15.938 -18.234 -12.094 1 96.06 41 TRP B O 1
ATOM 1696 N N . ARG B 1 42 ? -16.641 -20.25 -12.406 1 95.25 42 ARG B N 1
ATOM 1697 C CA . ARG B 1 42 ? -15.969 -20.609 -13.648 1 95.25 42 ARG B CA 1
ATOM 1698 C C . ARG B 1 42 ? -14.453 -20.656 -13.453 1 95.25 42 ARG B C 1
ATOM 1700 O O . ARG B 1 42 ? -13.789 -21.562 -13.977 1 95.25 42 ARG B O 1
ATOM 1707 N N . THR B 1 43 ? -13.961 -19.656 -12.703 1 94.69 43 THR B N 1
ATOM 1708 C CA . THR B 1 43 ? -12.516 -19.547 -12.5 1 94.69 43 THR B CA 1
ATOM 1709 C C . THR B 1 43 ? -12.203 -19.109 -11.07 1 94.69 43 THR B C 1
ATOM 1711 O O . THR B 1 43 ? -13.078 -18.609 -10.367 1 94.69 43 THR B O 1
ATOM 1714 N N . PRO B 1 44 ? -10.977 -19.266 -10.641 1 93.94 44 PRO B N 1
ATOM 1715 C CA . PRO B 1 44 ? -10.555 -18.734 -9.344 1 93.94 44 PRO B CA 1
ATOM 1716 C C . PRO B 1 44 ? -10.734 -17.219 -9.234 1 93.94 44 PRO B C 1
ATOM 1718 O O . PRO B 1 44 ? -11.125 -16.719 -8.18 1 93.94 44 PRO B O 1
ATOM 1721 N N . THR B 1 45 ? -10.484 -16.578 -10.312 1 94 45 THR B N 1
ATOM 1722 C CA . THR B 1 45 ? -10.672 -15.141 -10.336 1 94 45 THR B CA 1
ATOM 1723 C C . THR B 1 45 ? -12.133 -14.773 -10.094 1 94 45 THR B C 1
ATOM 1725 O O . THR B 1 45 ? -12.43 -13.82 -9.367 1 94 45 THR B O 1
ATOM 1728 N N . GLY B 1 46 ? -12.961 -15.484 -10.727 1 95.88 46 GLY B N 1
ATOM 1729 C CA . GLY B 1 46 ? -14.375 -15.281 -10.477 1 95.88 46 GLY B CA 1
ATOM 1730 C C . GLY B 1 46 ? -14.758 -15.461 -9.016 1 95.88 46 GLY B C 1
ATOM 1731 O O . GLY B 1 46 ? -15.562 -14.695 -8.484 1 95.88 46 GLY B O 1
ATOM 1732 N N . LEU B 1 47 ? -14.227 -16.469 -8.383 1 96.81 47 LEU B N 1
ATOM 1733 C CA . LEU B 1 47 ? -14.469 -16.719 -6.961 1 96.81 47 LEU B CA 1
ATOM 1734 C C . LEU B 1 47 ? -13.914 -15.586 -6.105 1 96.81 47 LEU B C 1
ATOM 1736 O O . LEU B 1 47 ? -14.578 -15.133 -5.168 1 96.81 47 LEU B O 1
ATOM 1740 N N . VAL B 1 48 ? -12.75 -15.055 -6.41 1 95.81 48 VAL B N 1
ATOM 1741 C CA . VAL B 1 48 ? -12.133 -13.945 -5.688 1 95.81 48 VAL B CA 1
ATOM 1742 C C . VAL B 1 48 ? -12.992 -12.695 -5.824 1 95.81 48 VAL B C 1
ATOM 1744 O O . VAL B 1 48 ? -13.195 -11.961 -4.852 1 95.81 48 VAL B O 1
ATOM 1747 N N . THR B 1 49 ? -13.461 -12.484 -7.02 1 95.69 49 THR B N 1
ATOM 1748 C CA . THR B 1 49 ? -14.328 -11.336 -7.262 1 95.69 49 THR B CA 1
ATOM 1749 C C . THR B 1 49 ? -15.555 -11.391 -6.355 1 95.69 49 THR B C 1
ATOM 1751 O O . THR B 1 49 ? -15.898 -10.406 -5.703 1 95.69 49 THR B O 1
ATOM 1754 N N . ASP B 1 50 ? -16.141 -12.539 -6.262 1 96.12 50 ASP B N 1
ATOM 1755 C CA . ASP B 1 50 ? -17.312 -12.703 -5.414 1 96.12 50 ASP B CA 1
ATOM 1756 C C . ASP B 1 50 ? -16.953 -12.562 -3.938 1 96.12 50 ASP B C 1
ATOM 1758 O O . ASP B 1 50 ? -17.734 -12.008 -3.154 1 96.12 50 ASP B O 1
ATOM 1762 N N . LEU B 1 51 ? -15.844 -13.047 -3.564 1 96.75 51 LEU B N 1
ATOM 1763 C CA . LEU B 1 51 ? -15.359 -12.898 -2.197 1 96.75 51 LEU B CA 1
ATOM 1764 C C . LEU B 1 51 ? -15.188 -11.43 -1.839 1 96.75 51 LEU B C 1
ATOM 1766 O O . LEU B 1 51 ? -15.594 -11 -0.756 1 96.75 51 LEU B O 1
ATOM 1770 N N . LEU B 1 52 ? -14.625 -10.641 -2.717 1 95.94 52 LEU B N 1
ATOM 1771 C CA . LEU B 1 52 ? -14.422 -9.211 -2.498 1 95.94 52 LEU B CA 1
ATOM 1772 C C . LEU B 1 52 ? -15.758 -8.484 -2.354 1 95.94 52 LEU B C 1
ATOM 1774 O O . LEU B 1 52 ? -15.883 -7.574 -1.536 1 95.94 52 LEU B O 1
ATOM 1778 N N . ILE B 1 53 ? -16.703 -8.867 -3.127 1 94.06 53 ILE B N 1
ATOM 1779 C CA . ILE B 1 53 ? -18.031 -8.297 -3.01 1 94.06 53 ILE B CA 1
ATOM 1780 C C . ILE B 1 53 ? -18.609 -8.609 -1.627 1 94.06 53 ILE B C 1
ATOM 1782 O O . ILE B 1 53 ? -19.125 -7.715 -0.952 1 94.06 53 ILE B O 1
ATOM 1786 N N . ASP B 1 54 ? -18.438 -9.852 -1.22 1 94.12 54 ASP B N 1
ATOM 1787 C CA . ASP B 1 54 ? -18.922 -10.266 0.096 1 94.12 54 ASP B CA 1
ATOM 1788 C C . ASP B 1 54 ? -18.219 -9.484 1.205 1 94.12 54 ASP B C 1
ATOM 1790 O O . ASP B 1 54 ? -18.859 -9.039 2.158 1 94.12 54 ASP B O 1
ATOM 1794 N N . MET B 1 55 ? -16.938 -9.297 1.078 1 93 55 MET B N 1
ATOM 1795 C CA . MET B 1 55 ? -16.141 -8.547 2.049 1 93 55 MET B CA 1
ATOM 1796 C C . MET B 1 55 ? -16.609 -7.098 2.135 1 93 55 MET B C 1
ATOM 1798 O O . MET B 1 55 ? -16.703 -6.535 3.227 1 93 55 MET B O 1
ATOM 1802 N N . ALA B 1 56 ? -16.906 -6.516 1.006 1 90.88 56 ALA B N 1
ATOM 1803 C CA . ALA B 1 56 ? -17.391 -5.133 0.971 1 90.88 56 ALA B CA 1
ATOM 1804 C C . ALA B 1 56 ? -18.734 -5 1.675 1 90.88 56 ALA B C 1
ATOM 1806 O O . ALA B 1 56 ? -18.984 -4.008 2.363 1 90.88 56 ALA B O 1
ATOM 1807 N N . GLU B 1 57 ? -19.531 -5.969 1.556 1 89 57 GLU B N 1
ATOM 1808 C CA . GLU B 1 57 ? -20.859 -5.961 2.154 1 89 57 GLU B CA 1
ATOM 1809 C C . GLU B 1 57 ? -20.781 -6.105 3.672 1 89 57 GLU B C 1
ATOM 1811 O O . GLU B 1 57 ? -21.672 -5.641 4.391 1 89 57 GLU B O 1
ATOM 1816 N N . GLN B 1 58 ? -19.781 -6.746 4.109 1 85.25 58 GLN B N 1
ATOM 1817 C CA . GLN B 1 58 ? -19.641 -7.016 5.539 1 85.25 58 GLN B CA 1
ATOM 1818 C C . GLN B 1 58 ? -18.828 -5.93 6.223 1 85.25 58 GLN B C 1
ATOM 1820 O O . GLN B 1 58 ? -18.609 -5.973 7.438 1 85.25 58 GLN B O 1
ATOM 1825 N N . SER B 1 59 ? -18.484 -4.965 5.449 1 81 59 SER B N 1
ATOM 1826 C CA . SER B 1 59 ? -17.609 -3.934 5.988 1 81 59 SER B CA 1
ATOM 1827 C C . SER B 1 59 ? -18.312 -3.104 7.051 1 81 59 SER B C 1
ATOM 1829 O O . SER B 1 59 ? -19.531 -2.885 6.969 1 81 59 SER B O 1
ATOM 1831 N N . VAL B 1 60 ? -17.562 -2.771 8.023 1 82 60 VAL B N 1
ATOM 1832 C CA . VAL B 1 60 ? -18.062 -1.944 9.125 1 82 60 VAL B CA 1
ATOM 1833 C C . VAL B 1 60 ? -18.125 -0.485 8.68 1 82 60 VAL B C 1
ATOM 1835 O O . VAL B 1 60 ? -17.172 0.041 8.102 1 82 60 VAL B O 1
ATOM 1838 N N . GLY B 1 61 ? -19.25 0.095 8.961 1 83.75 61 GLY B N 1
ATOM 1839 C CA . GLY B 1 61 ? -19.453 1.483 8.578 1 83.75 61 GLY B CA 1
ATOM 1840 C C . GLY B 1 61 ? -18.703 2.463 9.469 1 83.75 61 GLY B C 1
ATOM 1841 O O . GLY B 1 61 ? -18 2.057 10.391 1 83.75 61 GLY B O 1
ATOM 1842 N N . HIS B 1 62 ? -18.859 3.68 9.148 1 88.06 62 HIS B N 1
ATOM 1843 C CA . HIS B 1 62 ? -18.188 4.777 9.828 1 88.06 62 HIS B CA 1
ATOM 1844 C C . HIS B 1 62 ? -18.719 4.965 11.242 1 88.06 62 HIS B C 1
ATOM 1846 O O . HIS B 1 62 ? -19.844 4.566 11.539 1 88.06 62 HIS B O 1
ATOM 1852 N N . THR B 1 63 ? -17.812 5.488 12.078 1 87.12 63 THR B N 1
ATOM 1853 C CA . THR B 1 63 ? -18.172 5.883 13.438 1 87.12 63 THR B CA 1
ATOM 1854 C C . THR B 1 63 ? -18.469 7.375 13.508 1 87.12 63 THR B C 1
ATOM 1856 O O . THR B 1 63 ? -18.062 8.141 12.633 1 87.12 63 THR B O 1
ATOM 1859 N N . ASP B 1 64 ? -19.297 7.688 14.461 1 90.88 64 ASP B N 1
ATOM 1860 C CA . ASP B 1 64 ? -19.594 9.094 14.727 1 90.88 64 ASP B CA 1
ATOM 1861 C C . ASP B 1 64 ? -19.422 9.422 16.203 1 90.88 64 ASP B C 1
ATOM 1863 O O . ASP B 1 64 ? -20.375 9.383 16.969 1 90.88 64 ASP B O 1
ATOM 1867 N N . ILE B 1 65 ? -18.219 9.789 16.562 1 90.94 65 ILE B N 1
ATOM 1868 C CA . ILE B 1 65 ? -17.891 10.055 17.953 1 90.94 65 ILE B CA 1
ATOM 1869 C C . ILE B 1 65 ? -18 11.555 18.234 1 90.94 65 ILE B C 1
ATOM 1871 O O . ILE B 1 65 ? -18.109 11.969 19.391 1 90.94 65 ILE B O 1
ATOM 1875 N N . GLY B 1 66 ? -17.906 12.359 17.203 1 90.88 66 GLY B N 1
ATOM 1876 C CA . GLY B 1 66 ? -18.109 13.789 17.422 1 90.88 66 GLY B CA 1
ATOM 1877 C C . GLY B 1 66 ? -16.938 14.633 16.969 1 90.88 66 GLY B C 1
ATOM 1878 O O . GLY B 1 66 ? -17 15.859 17.031 1 90.88 66 GLY B O 1
ATOM 1879 N N . SER B 1 67 ? -15.867 14.047 16.641 1 96.75 67 SER B N 1
ATOM 1880 C CA . SER B 1 67 ? -14.734 14.766 16.047 1 96.75 67 SER B CA 1
ATOM 1881 C C . SER B 1 67 ? -14.078 13.953 14.938 1 96.75 67 SER B C 1
ATOM 1883 O O . SER B 1 67 ? -14.062 12.727 14.992 1 96.75 67 SER B O 1
ATOM 1885 N N . LEU B 1 68 ? -13.555 14.648 13.977 1 97.94 68 LEU B N 1
ATOM 1886 C CA . LEU B 1 68 ? -12.906 13.977 12.859 1 97.94 68 LEU B CA 1
ATOM 1887 C C . LEU B 1 68 ? -11.742 13.109 13.344 1 97.94 68 LEU B C 1
ATOM 1889 O O . LEU B 1 68 ? -11.57 11.984 12.875 1 97.94 68 LEU B O 1
ATOM 1893 N N . LEU B 1 69 ? -10.969 13.664 14.273 1 98.38 69 LEU B N 1
ATOM 1894 C CA . LEU B 1 69 ? -9.828 12.914 14.781 1 98.38 69 LEU B CA 1
ATOM 1895 C C . LEU B 1 69 ? -10.289 11.609 15.438 1 98.38 69 LEU B C 1
ATOM 1897 O O . LEU B 1 69 ? -9.719 10.547 15.172 1 98.38 69 LEU B O 1
ATOM 1901 N N . ASP B 1 70 ? -11.289 11.641 16.234 1 97.88 70 ASP B N 1
ATOM 1902 C CA . ASP B 1 70 ? -11.773 10.43 16.906 1 97.88 70 ASP B CA 1
ATOM 1903 C C . ASP B 1 70 ? -12.336 9.438 15.891 1 97.88 70 ASP B C 1
ATOM 1905 O O . ASP B 1 70 ? -12.086 8.234 15.992 1 97.88 70 ASP B O 1
ATOM 1909 N N . ASP B 1 71 ? -13.109 9.938 14.961 1 97.88 71 ASP B N 1
ATOM 1910 C CA . ASP B 1 71 ? -13.688 9.078 13.938 1 97.88 71 ASP B CA 1
ATOM 1911 C C . ASP B 1 71 ? -12.594 8.406 13.102 1 97.88 71 ASP B C 1
ATOM 1913 O O . ASP B 1 71 ? -12.641 7.199 12.867 1 97.88 71 ASP B O 1
ATOM 1917 N N . LEU B 1 72 ? -11.562 9.188 12.672 1 98.31 72 LEU B N 1
ATOM 1918 C CA . LEU B 1 72 ? -10.508 8.641 11.828 1 98.31 72 LEU B CA 1
ATOM 1919 C C . LEU B 1 72 ? -9.57 7.746 12.633 1 98.31 72 LEU B C 1
ATOM 1921 O O . LEU B 1 72 ? -9 6.789 12.102 1 98.31 72 LEU B O 1
ATOM 1925 N N . THR B 1 73 ? -9.438 8.023 13.93 1 98.38 73 THR B N 1
ATOM 1926 C CA . THR B 1 73 ? -8.68 7.121 14.781 1 98.38 73 THR B CA 1
ATOM 1927 C C . THR B 1 73 ? -9.383 5.773 14.906 1 98.38 73 THR B C 1
ATOM 1929 O O . THR B 1 73 ? -8.734 4.723 14.844 1 98.38 73 THR B O 1
ATOM 1932 N N . ALA B 1 74 ? -10.68 5.805 15.078 1 97.44 74 ALA B N 1
ATOM 1933 C CA . ALA B 1 74 ? -11.453 4.566 15.094 1 97.44 74 ALA B CA 1
ATOM 1934 C C . ALA B 1 74 ? -11.289 3.793 13.789 1 97.44 74 ALA B C 1
ATOM 1936 O O . ALA B 1 74 ? -11.133 2.57 13.797 1 97.44 74 ALA B O 1
ATOM 1937 N N . ASN B 1 75 ? -11.383 4.5 12.703 1 97.44 75 ASN B N 1
ATOM 1938 C CA . ASN B 1 75 ? -11.172 3.889 11.398 1 97.44 75 ASN B CA 1
ATOM 1939 C C . ASN B 1 75 ? -9.781 3.275 11.281 1 97.44 75 ASN B C 1
ATOM 1941 O O . ASN B 1 75 ? -9.633 2.129 10.852 1 97.44 75 ASN B O 1
ATOM 1945 N N . ALA B 1 76 ? -8.742 4.023 11.664 1 98.44 76 ALA B N 1
ATOM 1946 C CA . ALA B 1 76 ? -7.355 3.555 11.602 1 98.44 76 ALA B CA 1
ATOM 1947 C C . ALA B 1 76 ? -7.164 2.301 12.453 1 98.44 76 ALA B C 1
ATOM 1949 O O . ALA B 1 76 ? -6.488 1.357 12.031 1 98.44 76 ALA B O 1
ATOM 1950 N N . ARG B 1 77 ? -7.742 2.299 13.625 1 98.06 77 ARG B N 1
ATOM 1951 C CA . ARG B 1 77 ? -7.641 1.145 14.516 1 98.06 77 ARG B CA 1
ATOM 1952 C C . ARG B 1 77 ? -8.352 -0.068 13.914 1 98.06 77 ARG B C 1
ATOM 1954 O O . ARG B 1 77 ? -7.867 -1.196 14.039 1 98.06 77 ARG B O 1
ATOM 1961 N N . LEU B 1 78 ? -9.492 0.168 13.32 1 96.5 78 LEU B N 1
ATOM 1962 C CA . LEU B 1 78 ? -10.195 -0.907 12.641 1 96.5 78 LEU B CA 1
ATOM 1963 C C . LEU B 1 78 ? -9.344 -1.496 11.523 1 96.5 78 LEU B C 1
ATOM 1965 O O . LEU B 1 78 ? -9.211 -2.717 11.414 1 96.5 78 LEU B O 1
ATOM 1969 N N . VAL B 1 79 ? -8.766 -0.659 10.695 1 97.38 79 VAL B N 1
ATOM 1970 C CA . VAL B 1 79 ? -7.891 -1.098 9.609 1 97.38 79 VAL B CA 1
ATOM 1971 C C . VAL B 1 79 ? -6.695 -1.856 10.188 1 97.38 79 VAL B C 1
ATOM 1973 O O . VAL B 1 79 ? -6.371 -2.955 9.727 1 97.38 79 VAL B O 1
ATOM 1976 N N . ALA B 1 80 ? -6.059 -1.31 11.219 1 98.31 80 ALA B N 1
ATOM 1977 C CA . ALA B 1 80 ? -4.898 -1.937 11.844 1 98.31 80 ALA B CA 1
ATOM 1978 C C . ALA B 1 80 ? -5.246 -3.32 12.383 1 98.31 80 ALA B C 1
ATOM 1980 O O . ALA B 1 80 ? -4.52 -4.289 12.141 1 98.31 80 ALA B O 1
ATOM 1981 N N . ARG B 1 81 ? -6.348 -3.412 13.07 1 97.12 81 ARG B N 1
ATOM 1982 C CA . ARG B 1 81 ? -6.777 -4.691 13.625 1 97.12 81 ARG B CA 1
ATOM 1983 C C . ARG B 1 81 ? -7.047 -5.703 12.516 1 97.12 81 ARG B C 1
ATOM 1985 O O . ARG B 1 81 ? -6.695 -6.879 12.648 1 97.12 81 ARG B O 1
ATOM 1992 N N . THR B 1 82 ? -7.652 -5.242 11.5 1 96.19 82 THR B N 1
ATOM 1993 C CA . THR B 1 82 ? -7.957 -6.109 10.367 1 96.19 82 THR B CA 1
ATOM 1994 C C . THR B 1 82 ? -6.676 -6.613 9.711 1 96.19 82 THR B C 1
ATOM 1996 O O . THR B 1 82 ? -6.523 -7.812 9.469 1 96.19 82 THR B O 1
ATOM 1999 N N . LEU B 1 83 ? -5.742 -5.73 9.461 1 97.75 83 LEU B N 1
ATOM 2000 C CA . LEU B 1 83 ? -4.52 -6.066 8.734 1 97.75 83 LEU B CA 1
ATOM 2001 C C . LEU B 1 83 ? -3.604 -6.93 9.594 1 97.75 83 LEU B C 1
ATOM 2003 O O . LEU B 1 83 ? -2.771 -7.676 9.07 1 97.75 83 LEU B O 1
ATOM 2007 N N . THR B 1 84 ? -3.734 -6.863 10.945 1 97.88 84 THR B N 1
ATOM 2008 C CA . THR B 1 84 ? -2.852 -7.621 11.828 1 97.88 84 THR B CA 1
ATOM 2009 C C . THR B 1 84 ? -3.523 -8.906 12.289 1 97.88 84 THR B C 1
ATOM 2011 O O . THR B 1 84 ? -2.904 -9.727 12.969 1 97.88 84 THR B O 1
ATOM 2014 N N . ASP B 1 85 ? -4.824 -9.047 11.969 1 96.94 85 ASP B N 1
ATOM 2015 C CA . ASP B 1 85 ? -5.488 -10.32 12.234 1 96.94 85 ASP B CA 1
ATOM 2016 C C . ASP B 1 85 ? -4.812 -11.453 11.469 1 96.94 85 ASP B C 1
ATOM 2018 O O . ASP B 1 85 ? -4.504 -11.312 10.281 1 96.94 85 ASP B O 1
ATOM 2022 N N . PRO B 1 86 ? -4.539 -12.594 12.117 1 95.06 86 PRO B N 1
ATOM 2023 C CA . PRO B 1 86 ? -3.791 -13.688 11.484 1 95.06 86 PRO B CA 1
ATOM 2024 C C . PRO B 1 86 ? -4.43 -14.156 10.18 1 95.06 86 PRO B C 1
ATOM 2026 O O . PRO B 1 86 ? -3.723 -14.469 9.219 1 95.06 86 PRO B O 1
ATOM 2029 N N . ARG B 1 87 ? -5.707 -14.195 10.102 1 95.38 87 ARG B N 1
ATOM 2030 C CA . ARG B 1 87 ? -6.398 -14.648 8.898 1 95.38 87 ARG B CA 1
ATOM 2031 C C . ARG B 1 87 ? -6.641 -13.492 7.938 1 95.38 87 ARG B C 1
ATOM 2033 O O . ARG B 1 87 ? -6.277 -13.562 6.762 1 95.38 87 ARG B O 1
ATOM 2040 N N . GLN B 1 88 ? -7.176 -12.375 8.398 1 96.06 88 GLN B N 1
ATOM 2041 C CA . GLN B 1 88 ? -7.598 -11.281 7.535 1 96.06 88 GLN B CA 1
ATOM 2042 C C . GLN B 1 88 ? -6.398 -10.602 6.879 1 96.06 88 GLN B C 1
ATOM 2044 O O . GLN B 1 88 ? -6.453 -10.227 5.707 1 96.06 88 GLN B O 1
ATOM 2049 N N . GLY B 1 89 ? -5.352 -10.383 7.688 1 97 89 GLY B N 1
ATOM 2050 C CA . GLY B 1 89 ? -4.156 -9.789 7.109 1 97 89 GLY B CA 1
ATOM 2051 C C . GLY B 1 89 ? -3.621 -10.57 5.922 1 97 89 GLY B C 1
ATOM 2052 O O . GLY B 1 89 ? -3.33 -9.984 4.871 1 97 89 GLY B O 1
ATOM 2053 N N . LYS B 1 90 ? -3.562 -11.875 6.047 1 96.69 90 LYS B N 1
ATOM 2054 C CA . LYS B 1 90 ? -3.094 -12.742 4.977 1 96.69 90 LYS B CA 1
ATOM 2055 C C . LYS B 1 90 ? -4.066 -12.742 3.799 1 96.69 90 LYS B C 1
ATOM 2057 O O . LYS B 1 90 ? -3.648 -12.805 2.641 1 96.69 90 LYS B O 1
ATOM 2062 N N . LEU B 1 91 ? -5.305 -12.719 4.113 1 96.88 91 LEU B N 1
ATOM 2063 C CA . LEU B 1 91 ? -6.324 -12.648 3.072 1 96.88 91 LEU B CA 1
ATOM 2064 C C . LEU B 1 91 ? -6.18 -11.375 2.254 1 96.88 91 LEU B C 1
ATOM 2066 O O . LEU B 1 91 ? -6.207 -11.414 1.021 1 96.88 91 LEU B O 1
ATOM 2070 N N . PHE B 1 92 ? -5.961 -10.219 2.869 1 96.94 92 PHE B N 1
ATOM 2071 C CA . PHE B 1 92 ? -5.781 -8.953 2.174 1 96.94 92 PHE B CA 1
ATOM 2072 C C . PHE B 1 92 ? -4.523 -8.977 1.312 1 96.94 92 PHE B C 1
ATOM 2074 O O . PHE B 1 92 ? -4.535 -8.516 0.171 1 96.94 92 PHE B O 1
ATOM 2081 N N . GLN B 1 93 ? -3.469 -9.523 1.836 1 96.88 93 GLN B N 1
ATOM 2082 C CA . GLN B 1 93 ? -2.258 -9.695 1.04 1 96.88 93 GLN B CA 1
ATOM 2083 C C . GLN B 1 93 ? -2.537 -10.516 -0.217 1 96.88 93 GLN B C 1
ATOM 2085 O O . GLN B 1 93 ? -2.117 -10.141 -1.313 1 96.88 93 GLN B O 1
ATOM 2090 N N . ALA B 1 94 ? -3.303 -11.562 -0.043 1 95.56 94 ALA B N 1
ATOM 2091 C CA . ALA B 1 94 ? -3.568 -12.484 -1.148 1 95.56 94 ALA B CA 1
ATOM 2092 C C . ALA B 1 94 ? -4.438 -11.82 -2.213 1 95.56 94 ALA B C 1
ATOM 2094 O O . ALA B 1 94 ? -4.18 -11.961 -3.41 1 95.56 94 ALA B O 1
ATOM 2095 N N . VAL B 1 95 ? -5.457 -11.117 -1.821 1 96.5 95 VAL B N 1
ATOM 2096 C CA . VAL B 1 95 ? -6.371 -10.539 -2.799 1 96.5 95 VAL B CA 1
ATOM 2097 C C . VAL B 1 95 ? -5.707 -9.352 -3.494 1 96.5 95 VAL B C 1
ATOM 2099 O O . VAL B 1 95 ? -5.953 -9.102 -4.676 1 96.5 95 VAL B O 1
ATOM 2102 N N . ILE B 1 96 ? -4.852 -8.609 -2.785 1 96.62 96 ILE B N 1
ATOM 2103 C CA . ILE B 1 96 ? -4.109 -7.523 -3.408 1 96.62 96 ILE B CA 1
ATOM 2104 C C . ILE B 1 96 ? -3.109 -8.086 -4.414 1 96.62 96 ILE B C 1
ATOM 2106 O O . ILE B 1 96 ? -2.98 -7.574 -5.527 1 96.62 96 ILE B O 1
ATOM 2110 N N . ALA B 1 97 ? -2.471 -9.18 -4.012 1 94.12 97 ALA B N 1
ATOM 2111 C CA . ALA B 1 97 ? -1.579 -9.859 -4.945 1 94.12 97 ALA B CA 1
ATOM 2112 C C . ALA B 1 97 ? -2.336 -10.312 -6.188 1 94.12 97 ALA B C 1
ATOM 2114 O O . ALA B 1 97 ? -1.848 -10.164 -7.312 1 94.12 97 ALA B O 1
ATOM 2115 N N . ALA B 1 98 ? -3.5 -10.844 -6.004 1 93.19 98 ALA B N 1
ATOM 2116 C CA . ALA B 1 98 ? -4.332 -11.273 -7.125 1 93.19 98 ALA B CA 1
ATOM 2117 C C . ALA B 1 98 ? -4.609 -10.117 -8.078 1 93.19 98 ALA B C 1
ATOM 2119 O O . ALA B 1 98 ? -4.59 -10.289 -9.297 1 93.19 98 ALA B O 1
ATOM 2120 N N . GLY B 1 99 ? -4.852 -8.953 -7.477 1 94.25 99 GLY B N 1
ATOM 2121 C CA . GLY B 1 99 ? -5.113 -7.77 -8.273 1 94.25 99 GLY B CA 1
ATOM 2122 C C . GLY B 1 99 ? -3.936 -7.355 -9.141 1 94.25 99 GLY B C 1
ATOM 2123 O O . GLY B 1 99 ? -4.113 -6.703 -10.164 1 94.25 99 GLY B O 1
ATOM 2124 N N . THR B 1 100 ? -2.758 -7.762 -8.781 1 91.56 100 THR B N 1
ATOM 2125 C CA . THR B 1 100 ? -1.562 -7.418 -9.539 1 91.56 100 THR B CA 1
ATOM 2126 C C . THR B 1 100 ? -1.368 -8.375 -10.711 1 91.56 100 THR B C 1
ATOM 2128 O O . THR B 1 100 ? -0.597 -8.094 -11.633 1 91.56 100 THR B O 1
ATOM 2131 N N . CYS B 1 101 ? -2.094 -9.492 -10.766 1 86.31 101 CYS B N 1
ATOM 2132 C CA . CYS B 1 101 ? -1.84 -10.531 -11.758 1 86.31 101 CYS B CA 1
ATOM 2133 C C . CYS B 1 101 ? -2.992 -10.633 -12.75 1 86.31 101 CYS B C 1
ATOM 2135 O O . CYS B 1 101 ? -2.832 -11.188 -13.836 1 86.31 101 CYS B O 1
ATOM 2137 N N . ASP B 1 102 ? -4.152 -10.164 -12.305 1 89.62 102 ASP B N 1
ATOM 2138 C CA . ASP B 1 102 ? -5.367 -10.367 -13.086 1 89.62 102 ASP B CA 1
ATOM 2139 C C . ASP B 1 102 ? -6.203 -9.094 -13.148 1 89.62 102 ASP B C 1
ATOM 2141 O O . ASP B 1 102 ? -6.52 -8.508 -12.109 1 89.62 102 ASP B O 1
ATOM 2145 N N . GLU B 1 103 ? -6.605 -8.703 -14.336 1 91.69 103 GLU B N 1
ATOM 2146 C CA . GLU B 1 103 ? -7.316 -7.441 -14.516 1 91.69 103 GLU B CA 1
ATOM 2147 C C . GLU B 1 103 ? -8.711 -7.5 -13.891 1 91.69 103 GLU B C 1
ATOM 2149 O O . GLU B 1 103 ? -9.195 -6.504 -13.359 1 91.69 103 GLU B O 1
ATOM 2154 N N . ALA B 1 104 ? -9.305 -8.641 -13.992 1 92.69 104 ALA B N 1
ATOM 2155 C CA . ALA B 1 104 ? -10.633 -8.773 -13.391 1 92.69 104 ALA B CA 1
ATOM 2156 C C . ALA B 1 104 ? -10.555 -8.68 -11.867 1 92.69 104 ALA B C 1
ATOM 2158 O O . ALA B 1 104 ? -11.406 -8.047 -11.234 1 92.69 104 ALA B O 1
ATOM 2159 N N . ALA B 1 105 ? -9.57 -9.297 -11.305 1 93.81 105 ALA B N 1
ATOM 2160 C CA . ALA B 1 105 ? -9.352 -9.195 -9.867 1 93.81 105 ALA B CA 1
ATOM 2161 C C . ALA B 1 105 ? -9.023 -7.762 -9.461 1 93.81 105 ALA B C 1
ATOM 2163 O O . ALA B 1 105 ? -9.5 -7.281 -8.422 1 93.81 105 ALA B O 1
ATOM 2164 N N . ALA B 1 106 ? -8.258 -7.117 -10.297 1 95.5 106 ALA B N 1
ATOM 2165 C CA . ALA B 1 106 ? -7.906 -5.727 -10.031 1 95.5 106 ALA B CA 1
ATOM 2166 C C . ALA B 1 106 ? -9.148 -4.84 -10 1 95.5 106 ALA B C 1
ATOM 2168 O O . ALA B 1 106 ? -9.297 -3.992 -9.117 1 95.5 106 ALA B O 1
ATOM 2169 N N . THR B 1 107 ? -10.016 -5.027 -10.961 1 96 107 THR B N 1
ATOM 2170 C CA . THR B 1 107 ? -11.242 -4.25 -11.055 1 96 107 THR B CA 1
ATOM 2171 C C . THR B 1 107 ? -12.125 -4.492 -9.828 1 96 107 THR B C 1
ATOM 2173 O O . THR B 1 107 ? -12.664 -3.549 -9.242 1 96 107 THR B O 1
ATOM 2176 N N . ALA B 1 108 ? -12.234 -5.758 -9.438 1 95.25 108 ALA B N 1
ATOM 2177 C CA . ALA B 1 108 ? -13.023 -6.105 -8.258 1 95.25 108 ALA B CA 1
ATOM 2178 C C . ALA B 1 108 ? -12.43 -5.488 -6.996 1 95.25 108 ALA B C 1
ATOM 2180 O O . ALA B 1 108 ? -13.156 -5.012 -6.125 1 95.25 108 ALA B O 1
ATOM 2181 N N . LEU B 1 109 ? -11.18 -5.5 -6.945 1 96.88 109 LEU B N 1
ATOM 2182 C CA . LEU B 1 109 ? -10.469 -4.93 -5.801 1 96.88 109 LEU B CA 1
ATOM 2183 C C . LEU B 1 109 ? -10.703 -3.426 -5.711 1 96.88 109 LEU B C 1
ATOM 2185 O O . LEU B 1 109 ? -10.984 -2.898 -4.633 1 96.88 109 LEU B O 1
ATOM 2189 N N . ARG B 1 110 ? -10.633 -2.734 -6.836 1 97.25 110 ARG B N 1
ATOM 2190 C CA . ARG B 1 110 ? -10.898 -1.298 -6.859 1 97.25 110 ARG B CA 1
ATOM 2191 C C . ARG B 1 110 ? -12.312 -0.99 -6.391 1 97.25 110 ARG B C 1
ATOM 2193 O O . ARG B 1 110 ? -12.531 -0.041 -5.633 1 97.25 110 ARG B O 1
ATOM 2200 N N . ARG B 1 111 ? -13.156 -1.759 -6.777 1 95.31 111 ARG B N 1
ATOM 2201 C CA . ARG B 1 111 ? -14.547 -1.567 -6.363 1 95.31 111 ARG B CA 1
ATOM 2202 C C . ARG B 1 111 ? -14.703 -1.791 -4.863 1 95.31 111 ARG B C 1
ATOM 2204 O O . ARG B 1 111 ? -15.445 -1.063 -4.195 1 95.31 111 ARG B O 1
ATOM 2211 N N . PHE B 1 112 ? -14.086 -2.799 -4.41 1 96.12 112 PHE B N 1
ATOM 2212 C CA . PHE B 1 112 ? -14.102 -3.082 -2.979 1 96.12 112 PHE B CA 1
ATOM 2213 C C . PHE B 1 112 ? -13.641 -1.869 -2.18 1 96.12 112 PHE B C 1
ATOM 2215 O O . PHE B 1 112 ? -14.312 -1.446 -1.239 1 96.12 112 PHE B O 1
ATOM 2222 N N . TYR B 1 113 ? -12.547 -1.268 -2.568 1 96.62 113 TYR B N 1
ATOM 2223 C CA . TYR B 1 113 ? -12.008 -0.14 -1.819 1 96.62 113 TYR B CA 1
ATOM 2224 C C . TYR B 1 113 ? -12.836 1.116 -2.045 1 96.62 113 TYR B C 1
ATOM 2226 O O . TYR B 1 113 ? -12.977 1.946 -1.145 1 96.62 113 TYR B O 1
ATOM 2234 N N . ASP B 1 114 ? -13.438 1.219 -3.219 1 95.88 114 ASP B N 1
ATOM 2235 C CA . ASP B 1 114 ? -14.383 2.303 -3.457 1 95.88 114 ASP B CA 1
ATOM 2236 C C . ASP B 1 114 ? -15.531 2.256 -2.453 1 95.88 114 ASP B C 1
ATOM 2238 O O . ASP B 1 114 ? -15.906 3.281 -1.877 1 95.88 114 ASP B O 1
ATOM 2242 N N . VAL B 1 115 ? -15.992 1.124 -2.258 1 95.19 115 VAL B N 1
ATOM 2243 C CA . VAL B 1 115 ? -17.094 0.938 -1.328 1 95.19 115 VAL B CA 1
ATOM 2244 C C . VAL B 1 115 ? -16.656 1.281 0.089 1 95.19 115 VAL B C 1
ATOM 2246 O O . VAL B 1 115 ? -17.344 2.016 0.805 1 95.19 115 VAL B O 1
ATOM 2249 N N . ARG B 1 116 ? -15.523 0.783 0.501 1 93.5 116 ARG B N 1
ATOM 2250 C CA . ARG B 1 116 ? -15.031 0.984 1.858 1 93.5 116 ARG B CA 1
ATOM 2251 C C . ARG B 1 116 ? -14.789 2.463 2.141 1 93.5 116 ARG B C 1
ATOM 2253 O O . ARG B 1 116 ? -15.164 2.967 3.199 1 93.5 116 ARG B O 1
ATOM 2260 N N . LEU B 1 117 ? -14.195 3.166 1.191 1 95.44 117 LEU B N 1
ATOM 2261 C CA . LEU B 1 117 ? -13.906 4.586 1.363 1 95.44 117 LEU B CA 1
ATOM 2262 C C . LEU B 1 117 ? -15.195 5.402 1.349 1 95.44 117 LEU B C 1
ATOM 2264 O O . LEU B 1 117 ? -15.344 6.355 2.119 1 95.44 117 LEU B O 1
ATOM 2268 N N . THR B 1 118 ? -16.109 4.988 0.515 1 94.62 118 THR B N 1
ATOM 2269 C CA . THR B 1 118 ? -17.406 5.672 0.445 1 94.62 118 THR B CA 1
ATOM 2270 C C . THR B 1 118 ? -18.156 5.531 1.76 1 94.62 118 THR B C 1
ATOM 2272 O O . THR B 1 118 ? -18.797 6.484 2.225 1 94.62 118 THR B O 1
ATOM 2275 N N . GLU B 1 119 ? -18.078 4.395 2.379 1 93.12 119 GLU B N 1
ATOM 2276 C CA . GLU B 1 119 ? -18.766 4.113 3.635 1 93.12 119 GLU B CA 1
ATOM 2277 C C . GLU B 1 119 ? -18.281 5.043 4.746 1 93.12 119 GLU B C 1
ATOM 2279 O O . GLU B 1 119 ? -19.062 5.383 5.648 1 93.12 119 GLU B O 1
ATOM 2284 N N . TRP B 1 120 ? -17.078 5.469 4.684 1 95.62 120 TRP B N 1
ATOM 2285 C CA . TRP B 1 120 ? -16.5 6.277 5.754 1 95.62 120 TRP B CA 1
ATOM 2286 C C . TRP B 1 120 ? -16.5 7.754 5.383 1 95.62 120 TRP B C 1
ATOM 2288 O O . TRP B 1 120 ? -16.172 8.609 6.207 1 95.62 120 TRP B O 1
ATOM 2298 N N . SER B 1 121 ? -16.922 8.125 4.188 1 95.75 121 SER B N 1
ATOM 2299 C CA . SER B 1 121 ? -16.844 9.484 3.668 1 95.75 121 SER B CA 1
ATOM 2300 C C . SER B 1 121 ? -17.688 10.445 4.492 1 95.75 121 SER B C 1
ATOM 2302 O O . SER B 1 121 ? -17.344 11.617 4.645 1 95.75 121 SER B O 1
ATOM 2304 N N . PRO B 1 122 ? -18.812 10.031 5.094 1 95.88 122 PRO B N 1
ATOM 2305 C CA . PRO B 1 122 ? -19.641 10.961 5.855 1 95.88 122 PRO B CA 1
ATOM 2306 C C . PRO B 1 122 ? -18.906 11.586 7.039 1 95.88 122 PRO B C 1
ATOM 2308 O O . PRO B 1 122 ? -19.266 12.664 7.504 1 95.88 122 PRO B O 1
ATOM 2311 N N . CYS B 1 123 ? -17.875 10.875 7.578 1 96.81 123 CYS B N 1
ATOM 2312 C CA . CYS B 1 123 ? -17.078 11.438 8.656 1 96.81 123 CYS B CA 1
ATOM 2313 C C . CYS B 1 123 ? -16.484 12.781 8.25 1 96.81 123 CYS B C 1
ATOM 2315 O O . CYS B 1 123 ? -16.438 13.719 9.055 1 96.81 123 CYS B O 1
ATOM 2317 N N . VAL B 1 124 ? -16.078 12.93 6.969 1 97.38 124 VAL B N 1
ATOM 2318 C CA . VAL B 1 124 ? -15.445 14.148 6.477 1 97.38 124 VAL B CA 1
ATOM 2319 C C . VAL B 1 124 ? -16.5 15.219 6.219 1 97.38 124 VAL B C 1
ATOM 2321 O O . VAL B 1 124 ? -16.281 16.391 6.516 1 97.38 124 VAL B O 1
ATOM 2324 N N . ASP B 1 125 ? -17.625 14.789 5.73 1 96.88 125 ASP B N 1
ATOM 2325 C CA . ASP B 1 125 ? -18.734 15.727 5.516 1 96.88 125 ASP B CA 1
ATOM 2326 C C . ASP B 1 125 ? -19.156 16.391 6.82 1 96.88 125 ASP B C 1
ATOM 2328 O O . ASP B 1 125 ? -19.375 17.609 6.867 1 96.88 125 ASP B O 1
ATOM 2332 N N . ARG B 1 126 ? -19.266 15.625 7.812 1 97.44 126 ARG B N 1
ATOM 2333 C CA . ARG B 1 126 ? -19.641 16.156 9.125 1 97.44 126 ARG B CA 1
ATOM 2334 C C . ARG B 1 126 ? -18.578 17.094 9.664 1 97.44 126 ARG B C 1
ATOM 2336 O O . ARG B 1 126 ? -18.891 18.094 10.297 1 97.44 126 ARG B O 1
ATOM 2343 N N . ALA B 1 127 ? -17.344 16.703 9.445 1 97.94 127 ALA B N 1
ATOM 2344 C CA . ALA B 1 127 ? -16.234 17.547 9.883 1 97.94 127 ALA B CA 1
ATOM 2345 C C . ALA B 1 127 ? -16.266 18.906 9.18 1 97.94 127 ALA B C 1
ATOM 2347 O O . ALA B 1 127 ? -15.945 19.922 9.781 1 97.94 127 ALA B O 1
ATOM 2348 N N . ILE B 1 128 ? -16.594 18.906 7.875 1 97.69 128 ILE B N 1
ATOM 2349 C CA . ILE B 1 128 ? -16.75 20.156 7.129 1 97.69 128 ILE B CA 1
ATOM 2350 C C . ILE B 1 128 ? -17.844 21 7.77 1 97.69 128 ILE B C 1
ATOM 2352 O O . ILE B 1 128 ? -17.641 22.188 8.016 1 97.69 128 ILE B O 1
ATOM 2356 N N . ALA B 1 129 ? -18.922 20.344 8.102 1 97.12 129 ALA B N 1
ATOM 2357 C CA . ALA B 1 129 ? -20.062 21.047 8.703 1 97.12 129 ALA B CA 1
ATOM 2358 C C . ALA B 1 129 ? -19.688 21.641 10.055 1 97.12 129 ALA B C 1
ATOM 2360 O O . ALA B 1 129 ? -20.188 22.703 10.422 1 97.12 129 ALA B O 1
ATOM 2361 N N . ARG B 1 130 ? -18.828 21 10.789 1 97.19 130 ARG B N 1
ATOM 2362 C CA . ARG B 1 130 ? -18.391 21.469 12.102 1 97.19 130 ARG B CA 1
ATOM 2363 C C . ARG B 1 130 ? -17.281 22.5 11.984 1 97.19 130 ARG B C 1
ATOM 2365 O O . ARG B 1 130 ? -16.844 23.078 12.992 1 97.19 130 ARG B O 1
ATOM 2372 N N . GLY B 1 131 ? -16.703 22.641 10.805 1 97.88 131 GLY B N 1
ATOM 2373 C CA . GLY B 1 131 ? -15.641 23.594 10.57 1 97.88 131 GLY B CA 1
ATOM 2374 C C . GLY B 1 131 ? -14.266 23.062 10.93 1 97.88 131 GLY B C 1
ATOM 2375 O O . GLY B 1 131 ? -13.32 23.844 11.086 1 97.88 131 GLY B O 1
ATOM 2376 N N . GLU B 1 132 ? -14.148 21.734 11.102 1 98.12 132 GLU B N 1
ATOM 2377 C CA . GLU B 1 132 ? -12.867 21.125 11.438 1 98.12 132 GLU B CA 1
ATOM 2378 C C . GLU B 1 132 ? -11.93 21.109 10.242 1 98.12 132 GLU B C 1
ATOM 2380 O O . GLU B 1 132 ? -10.703 21.141 10.398 1 98.12 132 GLU B O 1
ATOM 2385 N N . VAL B 1 133 ? -12.523 21 9.055 1 98.44 133 VAL B N 1
ATOM 2386 C CA . VAL B 1 133 ? -11.781 21.016 7.801 1 98.44 133 VAL B CA 1
ATOM 2387 C C . VAL B 1 133 ? -12.492 21.906 6.781 1 98.44 133 VAL B C 1
ATOM 2389 O O . VAL B 1 133 ? -13.695 22.141 6.891 1 98.44 133 VAL B O 1
ATOM 2392 N N . PRO B 1 134 ? -11.805 22.453 5.871 1 98.38 134 PRO B N 1
ATOM 2393 C CA . PRO B 1 134 ? -12.414 23.391 4.938 1 98.38 134 PRO B CA 1
ATOM 2394 C C . PRO B 1 134 ? -13.422 22.734 4 1 98.38 134 PRO B C 1
ATOM 2396 O O . PRO B 1 134 ? -13.312 21.531 3.721 1 98.38 134 PRO B O 1
ATOM 2399 N N . PRO B 1 135 ? -14.352 23.531 3.467 1 97.31 135 PRO B N 1
ATOM 2400 C CA . PRO B 1 135 ? -15.203 23.047 2.387 1 97.31 135 PRO B CA 1
ATOM 2401 C C . PRO B 1 135 ? -14.406 22.594 1.16 1 97.31 135 PRO B C 1
ATOM 2403 O O . PRO B 1 135 ? -13.383 23.203 0.833 1 97.31 135 PRO B O 1
ATOM 2406 N N . GLY B 1 136 ? -14.883 21.578 0.524 1 96.94 136 GLY B N 1
ATOM 2407 C CA . GLY B 1 136 ? -14.211 21.094 -0.675 1 96.94 136 GLY B CA 1
ATOM 2408 C C . GLY B 1 136 ? -13.18 20.016 -0.391 1 96.94 136 GLY B C 1
ATOM 2409 O O . GLY B 1 136 ? -12.531 19.516 -1.312 1 96.94 136 GLY B O 1
ATOM 2410 N N . THR B 1 137 ? -13.031 19.672 0.954 1 98.06 137 THR B N 1
ATOM 2411 C CA . THR B 1 137 ? -12.109 18.609 1.313 1 98.06 137 THR B CA 1
ATOM 2412 C C . THR B 1 137 ? -12.531 17.281 0.667 1 98.06 137 THR B C 1
ATOM 2414 O O . THR B 1 137 ? -13.695 16.891 0.748 1 98.06 137 THR B O 1
ATOM 2417 N N . ASP B 1 138 ? -11.633 16.641 -0.006 1 97.44 138 ASP B N 1
ATOM 2418 C CA . ASP B 1 138 ? -11.867 15.359 -0.658 1 97.44 138 ASP B CA 1
ATOM 2419 C C . ASP B 1 138 ? -11.844 14.219 0.356 1 97.44 138 ASP B C 1
ATOM 2421 O O . ASP B 1 138 ? -10.773 13.812 0.822 1 97.44 138 ASP B O 1
ATOM 2425 N N . ALA B 1 139 ? -13.023 13.703 0.601 1 97.31 139 ALA B N 1
ATOM 2426 C CA . ALA B 1 139 ? -13.156 12.664 1.619 1 97.31 139 ALA B CA 1
ATOM 2427 C C . ALA B 1 139 ? -12.312 11.445 1.275 1 97.31 139 ALA B C 1
ATOM 2429 O O . ALA B 1 139 ? -11.68 10.852 2.152 1 97.31 139 ALA B O 1
ATOM 2430 N N . ARG B 1 140 ? -12.297 11.055 0.056 1 96.5 140 ARG B N 1
ATOM 2431 C CA . ARG B 1 140 ? -11.539 9.891 -0.389 1 96.5 140 ARG B CA 1
ATOM 2432 C C . ARG B 1 140 ? -10.047 10.078 -0.127 1 96.5 140 ARG B C 1
ATOM 2434 O O . ARG B 1 140 ? -9.375 9.156 0.342 1 96.5 140 ARG B O 1
ATOM 2441 N N . ALA B 1 141 ? -9.555 11.266 -0.378 1 97.19 141 ALA B N 1
ATOM 2442 C CA . ALA B 1 141 ? -8.148 11.555 -0.143 1 97.19 141 ALA B CA 1
ATOM 2443 C C . ALA B 1 141 ? -7.809 11.469 1.344 1 97.19 141 ALA B C 1
ATOM 2445 O O . ALA B 1 141 ? -6.77 10.93 1.721 1 97.19 141 ALA B O 1
ATOM 2446 N N . VAL B 1 142 ? -8.68 11.961 2.166 1 98.19 142 VAL B N 1
ATOM 2447 C CA . VAL B 1 142 ? -8.469 11.953 3.609 1 98.19 142 VAL B CA 1
ATOM 2448 C C . VAL B 1 142 ? -8.438 10.516 4.121 1 98.19 142 VAL B C 1
ATOM 2450 O O . VAL B 1 142 ? -7.535 10.125 4.863 1 98.19 142 VAL B O 1
ATOM 2453 N N . LEU B 1 143 ? -9.406 9.734 3.676 1 97.75 143 LEU B N 1
ATOM 2454 C CA . LEU B 1 143 ? -9.523 8.359 4.152 1 97.75 143 LEU B CA 1
ATOM 2455 C C . LEU B 1 143 ? -8.367 7.512 3.635 1 97.75 143 LEU B C 1
ATOM 2457 O O . LEU B 1 143 ? -7.852 6.652 4.355 1 97.75 143 LEU B O 1
ATOM 2461 N N . SER B 1 144 ? -7.941 7.754 2.412 1 97.62 144 SER B N 1
ATOM 2462 C CA . SER B 1 144 ? -6.762 7.082 1.874 1 97.62 144 SER B CA 1
ATOM 2463 C C . SER B 1 144 ? -5.516 7.414 2.691 1 97.62 144 SER B C 1
ATOM 2465 O O . SER B 1 144 ? -4.68 6.543 2.939 1 97.62 144 SER B O 1
ATOM 2467 N N . ALA B 1 145 ? -5.449 8.625 3.121 1 97.94 145 ALA B N 1
ATOM 2468 C CA . ALA B 1 145 ? -4.301 9.07 3.91 1 97.94 145 ALA B CA 1
ATOM 2469 C C . ALA B 1 145 ? -4.246 8.344 5.25 1 97.94 145 ALA B C 1
ATOM 2471 O O . ALA B 1 145 ? -3.168 8.156 5.82 1 97.94 145 ALA B O 1
ATOM 2472 N N . VAL B 1 146 ? -5.359 7.895 5.746 1 98.25 146 VAL B N 1
ATOM 2473 C CA . VAL B 1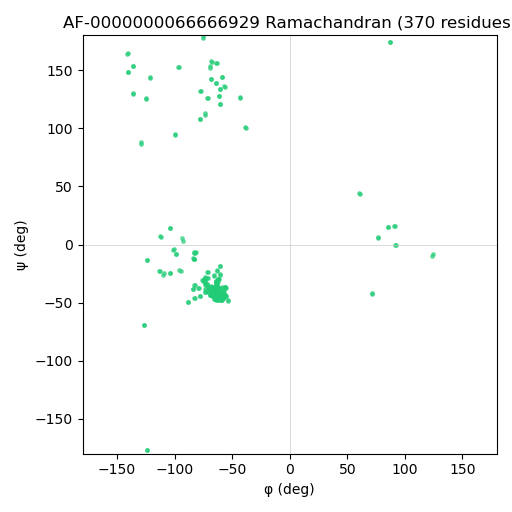 146 ? -5.422 7.145 6.996 1 98.25 146 VAL B CA 1
ATOM 2474 C C . VAL B 1 146 ? -4.977 5.703 6.758 1 98.25 146 VAL B C 1
ATOM 2476 O O . VAL B 1 146 ? -4.168 5.164 7.52 1 98.25 146 VAL B O 1
ATOM 2479 N N . SER B 1 147 ? -5.445 5.09 5.699 1 98 147 SER B N 1
ATOM 2480 C CA . SER B 1 147 ? -5.262 3.66 5.461 1 98 147 SER B CA 1
ATOM 2481 C C . SER B 1 147 ? -3.898 3.371 4.844 1 98 147 SER B C 1
ATOM 2483 O O . SER B 1 147 ? -3.285 2.342 5.133 1 98 147 SER B O 1
ATOM 2485 N N . ALA B 1 148 ? -3.406 4.281 3.994 1 98.62 148 ALA B N 1
ATOM 2486 C CA . ALA B 1 148 ? -2.256 4.043 3.125 1 98.62 148 ALA B CA 1
ATOM 2487 C C . ALA B 1 148 ? -1.027 3.645 3.938 1 98.62 148 ALA B C 1
ATOM 2489 O O . ALA B 1 148 ? -0.365 2.652 3.627 1 98.62 148 ALA B O 1
ATOM 2490 N N . PRO B 1 149 ? -0.739 4.363 5.039 1 98.31 149 PRO B N 1
ATOM 2491 C CA . PRO B 1 149 ? 0.458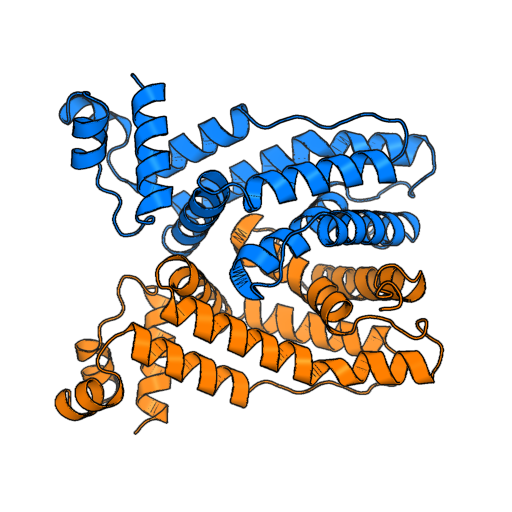 3.982 5.789 1 98.31 149 PRO B CA 1
ATOM 2492 C C . PRO B 1 149 ? 0.36 2.58 6.387 1 98.31 149 PRO B C 1
ATOM 2494 O O . PRO B 1 149 ? 1.369 1.878 6.492 1 98.31 149 PRO B O 1
ATOM 2497 N N . LEU B 1 150 ? -0.803 2.184 6.73 1 98.62 150 LEU B N 1
ATOM 2498 C CA . LEU B 1 150 ? -0.992 0.871 7.34 1 98.62 150 LEU B CA 1
ATOM 2499 C C . LEU B 1 150 ? -0.849 -0.236 6.301 1 98.62 150 LEU B C 1
ATOM 2501 O O . LEU B 1 150 ? -0.2 -1.253 6.555 1 98.62 150 LEU B O 1
ATOM 2505 N N . TYR B 1 151 ? -1.387 -0.015 5.145 1 98.31 151 TYR B N 1
ATOM 2506 C CA . TYR B 1 151 ? -1.198 -0.969 4.059 1 98.31 151 TYR B CA 1
ATOM 2507 C C . TYR B 1 151 ? 0.256 -0.999 3.604 1 98.31 151 TYR B C 1
ATOM 2509 O O . TYR B 1 151 ? 0.769 -2.049 3.207 1 98.31 151 TYR B O 1
ATOM 2517 N N . TYR B 1 152 ? 0.891 0.143 3.584 1 98.19 152 TYR B N 1
ATOM 2518 C CA . TYR B 1 152 ? 2.303 0.221 3.227 1 98.19 152 TYR B CA 1
ATOM 2519 C C . TYR B 1 152 ? 3.152 -0.615 4.176 1 98.19 152 TYR B C 1
ATOM 2521 O O . TYR B 1 152 ? 4.09 -1.293 3.746 1 98.19 152 TYR B O 1
ATOM 2529 N N . ARG B 1 153 ? 2.865 -0.586 5.484 1 97.88 153 ARG B N 1
ATOM 2530 C CA . ARG B 1 153 ? 3.566 -1.403 6.469 1 97.88 153 ARG B CA 1
ATOM 2531 C C . ARG B 1 153 ? 3.307 -2.887 6.23 1 97.88 153 ARG B C 1
ATOM 2533 O O . ARG B 1 153 ? 4.223 -3.707 6.332 1 97.88 153 ARG B O 1
ATOM 2540 N N . LEU B 1 154 ? 2.127 -3.227 5.82 1 97.69 154 LEU B N 1
ATOM 2541 C CA . LEU B 1 154 ? 1.765 -4.621 5.59 1 97.69 154 LEU B CA 1
ATOM 2542 C C . LEU B 1 154 ? 2.473 -5.168 4.352 1 97.69 154 LEU B C 1
ATOM 2544 O O . LEU B 1 154 ? 2.994 -6.285 4.375 1 97.69 154 LEU B O 1
ATOM 2548 N N . LEU B 1 155 ? 2.557 -4.359 3.27 1 97.19 155 LEU B N 1
ATOM 2549 C CA . LEU B 1 155 ? 2.877 -4.887 1.946 1 97.19 155 LEU B CA 1
ATOM 2550 C C . LEU B 1 155 ? 4.32 -4.574 1.573 1 97.19 155 LEU B C 1
ATOM 2552 O O . LEU B 1 155 ? 4.918 -5.273 0.75 1 97.19 155 LEU B O 1
ATOM 2556 N N . ALA B 1 156 ? 4.914 -3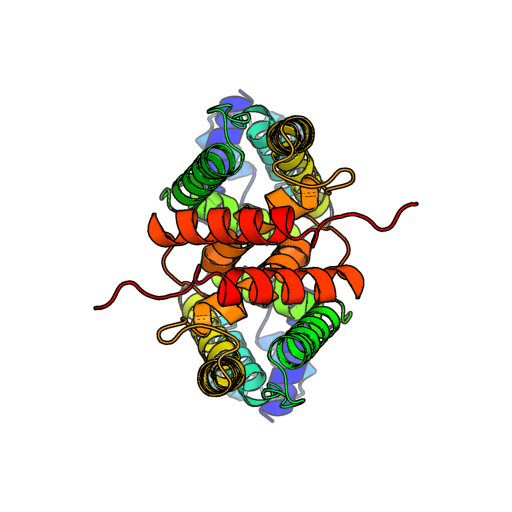.533 2.145 1 96 156 ALA B N 1
ATOM 2557 C CA . ALA B 1 156 ? 6.195 -3.023 1.66 1 96 156 ALA B CA 1
ATOM 2558 C C . ALA B 1 156 ? 7.215 -2.941 2.793 1 96 156 ALA B C 1
ATOM 2560 O O . ALA B 1 156 ? 8.031 -3.85 2.969 1 96 156 ALA B O 1
ATOM 2561 N N . SER B 1 157 ? 7.047 -2.039 3.754 1 94.75 157 SER B N 1
ATOM 2562 C CA . SER B 1 157 ? 8.109 -1.732 4.707 1 94.75 157 SER B CA 1
ATOM 2563 C C . SER B 1 157 ? 8.242 -2.832 5.754 1 94.75 157 SER B C 1
ATOM 2565 O O . SER B 1 157 ? 9.32 -3.021 6.328 1 94.75 157 SER B O 1
ATOM 2567 N N . GLY B 1 158 ? 7.164 -3.48 6.066 1 95.25 158 GLY B N 1
ATOM 2568 C CA . GLY B 1 158 ? 7.195 -4.539 7.062 1 95.25 158 GLY B CA 1
ATOM 2569 C C . GLY B 1 158 ? 7.27 -4.016 8.484 1 95.25 158 GLY B C 1
ATOM 2570 O O . GLY B 1 158 ? 7.441 -4.789 9.43 1 95.25 158 GLY B O 1
ATOM 2571 N N . ASP B 1 159 ? 7.16 -2.693 8.602 1 96.69 159 ASP B N 1
ATOM 2572 C CA . ASP B 1 159 ? 7.141 -2.104 9.938 1 96.69 159 ASP B CA 1
ATOM 2573 C C . ASP B 1 159 ? 5.914 -2.561 10.727 1 96.69 159 ASP B C 1
ATOM 2575 O O . ASP B 1 159 ? 4.91 -2.963 10.133 1 96.69 159 ASP B O 1
ATOM 2579 N N . PRO B 1 160 ? 6.012 -2.518 12.039 1 96.44 160 PRO B N 1
ATOM 2580 C CA . PRO B 1 160 ? 4.883 -2.988 12.844 1 96.44 160 PRO B CA 1
ATOM 2581 C C . PRO B 1 160 ? 3.625 -2.141 12.656 1 96.44 160 PRO B C 1
ATOM 2583 O O . PRO B 1 160 ? 3.717 -0.917 12.523 1 96.44 160 PRO B O 1
ATOM 2586 N N . ILE B 1 161 ? 2.541 -2.803 12.594 1 98.31 161 ILE B N 1
ATOM 2587 C CA . ILE B 1 161 ? 1.229 -2.166 12.641 1 98.31 161 ILE B CA 1
ATOM 2588 C C . ILE B 1 161 ? 0.65 -2.275 14.047 1 98.31 161 ILE B C 1
ATOM 2590 O O . ILE B 1 161 ? 0.115 -3.32 14.422 1 98.31 161 ILE B O 1
ATOM 2594 N N . ASN B 1 162 ? 0.865 -1.268 14.812 1 97.56 162 ASN B N 1
ATOM 2595 C CA . ASN B 1 162 ? 0.375 -1.218 16.188 1 97.56 162 ASN B CA 1
ATOM 2596 C C . ASN B 1 162 ? -0.494 0.014 16.422 1 97.56 162 ASN B C 1
ATOM 2598 O O . ASN B 1 162 ? -0.819 0.742 15.492 1 97.56 162 ASN B O 1
ATOM 2602 N N . ASP B 1 163 ? -0.927 0.189 17.625 1 97.62 163 ASP B N 1
ATOM 2603 C CA . ASP B 1 163 ? -1.835 1.285 17.953 1 97.62 163 ASP B CA 1
ATOM 2604 C C . ASP B 1 163 ? -1.182 2.639 17.672 1 97.62 163 ASP B C 1
ATOM 2606 O O . ASP B 1 163 ? -1.841 3.568 17.203 1 97.62 163 ASP B O 1
ATOM 2610 N N . ASP B 1 164 ? 0.072 2.775 17.953 1 96.88 164 ASP B N 1
ATOM 2611 C CA . ASP B 1 164 ? 0.787 4.023 17.703 1 96.88 164 ASP B CA 1
ATOM 2612 C C . ASP B 1 164 ? 0.777 4.383 16.219 1 96.88 164 ASP B C 1
ATOM 2614 O O . ASP B 1 164 ? 0.612 5.547 15.859 1 96.88 164 ASP B O 1
ATOM 2618 N N . ALA B 1 165 ? 0.953 3.389 15.414 1 97.69 165 ALA B N 1
ATOM 2619 C CA . ALA B 1 165 ? 0.928 3.609 13.969 1 97.69 165 ALA B CA 1
ATOM 2620 C C . ALA B 1 165 ? -0.45 4.078 13.516 1 97.69 165 ALA B C 1
ATOM 2622 O O . ALA B 1 165 ? -0.559 4.973 12.672 1 97.69 165 ALA B O 1
ATOM 2623 N N . ALA B 1 166 ? -1.48 3.434 14.078 1 98.38 166 ALA B N 1
ATOM 2624 C CA . ALA B 1 166 ? -2.85 3.814 13.734 1 98.38 166 ALA B CA 1
ATOM 2625 C C . ALA B 1 166 ? -3.133 5.258 14.141 1 98.38 166 ALA B C 1
ATOM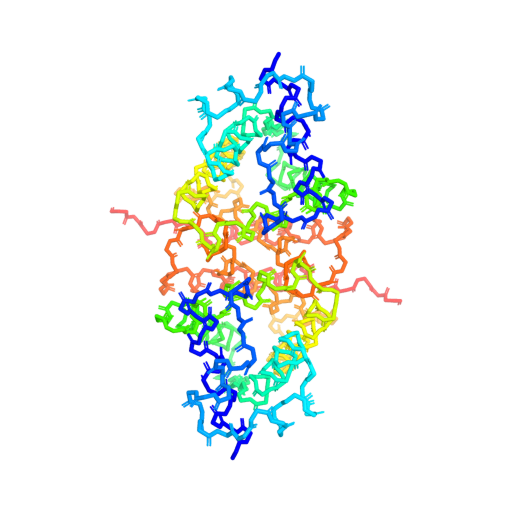 2627 O O . ALA B 1 166 ? -3.662 6.039 13.344 1 98.38 166 ALA B O 1
ATOM 2628 N N . VAL B 1 167 ? -2.748 5.613 15.297 1 98.19 167 VAL B N 1
ATOM 2629 C CA . VAL B 1 167 ? -2.99 6.953 15.82 1 98.19 167 VAL B CA 1
ATOM 2630 C C . VAL B 1 167 ? -2.215 7.977 15 1 98.19 167 VAL B C 1
ATOM 2632 O O . VAL B 1 167 ? -2.742 9.039 14.672 1 98.19 167 VAL B O 1
ATOM 2635 N N . ALA B 1 168 ? -0.99 7.652 14.656 1 98.19 168 ALA B N 1
ATOM 2636 C CA . ALA B 1 168 ? -0.181 8.555 13.844 1 98.19 168 ALA B CA 1
ATOM 2637 C C . ALA B 1 168 ? -0.808 8.766 12.469 1 98.19 168 ALA B C 1
ATOM 2639 O O . ALA B 1 168 ? -0.816 9.883 11.945 1 98.19 168 ALA B O 1
ATOM 2640 N N . ALA B 1 169 ? -1.327 7.715 11.898 1 98.62 169 ALA B N 1
ATOM 2641 C CA . ALA B 1 169 ? -1.962 7.812 10.586 1 98.62 169 ALA B CA 1
ATOM 2642 C C . ALA B 1 169 ? -3.176 8.734 10.625 1 98.62 169 ALA B C 1
ATOM 2644 O O . ALA B 1 169 ? -3.314 9.625 9.789 1 98.62 169 ALA B O 1
ATOM 2645 N N . ALA B 1 170 ? -4.008 8.516 11.625 1 98.69 170 ALA B N 1
ATOM 2646 C CA . ALA B 1 170 ? -5.203 9.344 11.781 1 98.69 170 ALA B CA 1
ATOM 2647 C C . ALA B 1 170 ? -4.828 10.797 12.047 1 98.69 170 ALA B C 1
ATOM 2649 O O . ALA B 1 170 ? -5.375 11.711 11.422 1 98.69 170 ALA B O 1
ATOM 2650 N N . SER B 1 171 ? -3.883 11.023 12.945 1 98.75 171 SER B N 1
ATOM 2651 C CA . SER B 1 171 ? -3.453 12.367 13.305 1 98.75 171 SER B CA 1
ATOM 2652 C C . SER B 1 171 ? -2.855 13.094 12.109 1 98.75 171 SER B C 1
ATOM 2654 O O . SER B 1 171 ? -3.131 14.281 11.891 1 98.75 171 SER B O 1
ATOM 2656 N N . ALA B 1 172 ? -2.072 12.367 11.336 1 98.81 172 ALA B N 1
ATOM 2657 C CA . ALA B 1 172 ? -1.467 12.961 10.148 1 98.81 172 ALA B CA 1
ATOM 2658 C C . ALA B 1 172 ? -2.533 13.375 9.141 1 98.81 172 ALA B C 1
ATOM 2660 O O . ALA B 1 172 ? -2.484 14.477 8.586 1 98.81 172 ALA B O 1
ATOM 2661 N N . ALA B 1 173 ? -3.488 12.508 8.922 1 98.75 173 ALA B N 1
ATOM 2662 C CA . ALA B 1 173 ? -4.555 12.773 7.957 1 98.75 173 ALA B CA 1
ATOM 2663 C C . ALA B 1 173 ? -5.383 13.984 8.375 1 98.75 173 ALA B C 1
ATOM 2665 O O . ALA B 1 173 ? -5.676 14.859 7.562 1 98.75 173 ALA B O 1
ATOM 2666 N N . VAL B 1 174 ? -5.719 14.031 9.648 1 98.81 174 VAL B N 1
ATOM 2667 C CA . VAL B 1 174 ? -6.559 15.117 10.156 1 98.81 174 VAL B CA 1
ATOM 2668 C C . VAL B 1 174 ? -5.793 16.438 10.086 1 98.81 174 VAL B C 1
ATOM 2670 O O . VAL B 1 174 ? -6.348 17.469 9.68 1 98.81 174 VAL B O 1
ATOM 2673 N N . THR B 1 175 ? -4.531 16.438 10.484 1 98.75 175 THR B N 1
ATOM 2674 C CA . THR B 1 175 ? -3.699 17.625 10.453 1 98.75 175 THR B CA 1
ATOM 2675 C C . THR B 1 175 ? -3.6 18.172 9.031 1 98.75 175 THR B C 1
ATOM 2677 O O . THR B 1 175 ? -3.773 19.375 8.812 1 98.75 175 THR B O 1
ATOM 2680 N N . ALA B 1 176 ? -3.377 17.312 8.078 1 98.69 176 ALA B N 1
ATOM 2681 C CA . ALA B 1 176 ? -3.279 17.703 6.676 1 98.69 176 ALA B CA 1
ATOM 2682 C C . ALA B 1 176 ? -4.617 18.219 6.156 1 98.69 176 ALA B C 1
ATOM 2684 O O . ALA B 1 176 ? -4.668 19.219 5.445 1 98.69 176 ALA B O 1
ATOM 2685 N N . ALA B 1 177 ? -5.656 17.516 6.531 1 98.69 177 ALA B N 1
ATOM 2686 C CA . ALA B 1 177 ? -6.984 17.922 6.09 1 98.69 177 ALA B CA 1
ATOM 2687 C C . ALA B 1 177 ? -7.34 19.297 6.629 1 98.69 177 ALA B C 1
ATOM 2689 O O . ALA B 1 177 ? -7.859 20.141 5.895 1 98.69 177 ALA B O 1
ATOM 2690 N N . ALA B 1 178 ? -7.078 19.5 7.91 1 98.56 178 ALA B N 1
ATOM 2691 C CA . ALA B 1 178 ? -7.379 20.781 8.555 1 98.56 178 ALA B CA 1
ATOM 2692 C C . ALA B 1 178 ? -6.59 21.922 7.918 1 98.56 178 ALA B C 1
ATOM 2694 O O . ALA B 1 178 ? -7.066 23.047 7.855 1 98.56 178 ALA B O 1
ATOM 2695 N N . ALA B 1 179 ? -5.418 21.594 7.398 1 98.19 179 ALA B N 1
ATOM 2696 C CA . ALA B 1 179 ? -4.555 22.594 6.766 1 98.19 179 ALA B CA 1
ATOM 2697 C C . ALA B 1 179 ? -4.965 22.828 5.316 1 98.19 179 ALA B C 1
ATOM 2699 O O . ALA B 1 179 ? -4.375 23.656 4.625 1 98.19 179 ALA B O 1
ATOM 2700 N N . GLY B 1 180 ? -5.922 22.016 4.781 1 98.12 180 GLY B N 1
ATOM 2701 C CA . GLY B 1 180 ? -6.457 22.25 3.445 1 98.12 180 GLY B CA 1
ATOM 2702 C C . GLY B 1 180 ? -5.691 21.5 2.365 1 98.12 180 GLY B C 1
ATOM 2703 O O . GLY B 1 180 ? -5.812 21.812 1.182 1 98.12 180 GLY B O 1
ATOM 2704 N N . VAL B 1 181 ? -4.895 20.531 2.727 1 98.06 181 VAL B N 1
ATOM 2705 C CA . VAL B 1 181 ? -4.059 19.812 1.776 1 98.06 181 VAL B CA 1
ATOM 2706 C C . VAL B 1 181 ? -4.934 19.047 0.782 1 98.06 181 VAL B C 1
ATOM 2708 O O . VAL B 1 181 ? -4.574 18.906 -0.388 1 98.06 181 VAL B O 1
ATOM 2711 N N . PHE B 1 182 ? -6.082 18.609 1.21 1 98.06 182 PHE B N 1
ATOM 2712 C CA . PHE B 1 182 ? -6.898 17.703 0.401 1 98.06 182 PHE B CA 1
ATOM 2713 C C . PHE B 1 182 ? -8.07 18.453 -0.226 1 98.06 182 PHE B C 1
ATOM 2715 O O . PHE B 1 182 ? -9.062 17.844 -0.617 1 98.06 182 PHE B O 1
ATOM 2722 N N . VAL B 1 183 ? -8.023 19.766 -0.209 1 97 183 VAL B N 1
ATOM 2723 C CA . VAL B 1 183 ? -9.078 20.531 -0.849 1 97 183 VAL B CA 1
ATOM 2724 C C . VAL B 1 183 ? -8.938 20.453 -2.367 1 97 183 VAL B C 1
ATOM 2726 O O . VAL B 1 183 ? -7.848 20.672 -2.904 1 97 183 VAL B O 1
ATOM 2729 N N . SER B 1 184 ? -9.844 19.828 -3.031 1 81 184 SER B N 1
ATOM 2730 C CA . SER B 1 184 ? -9.883 19.688 -4.484 1 81 184 SER B CA 1
ATOM 2731 C C . SER B 1 184 ? -9.969 21.047 -5.168 1 81 184 SER B C 1
ATOM 2733 O O . SER B 1 184 ? -10.578 21.969 -4.641 1 81 184 SER B O 1
ATOM 2735 N N . ALA B 1 185 ? -8.867 21.312 -6.082 1 62.41 185 ALA B N 1
ATOM 2736 C CA . ALA B 1 185 ? -9.008 22.547 -6.844 1 62.41 185 ALA B CA 1
ATOM 2737 C C . ALA B 1 185 ? -10.43 22.719 -7.367 1 62.41 185 ALA B C 1
ATOM 2739 O O . ALA B 1 185 ? -11.102 21.734 -7.68 1 62.41 185 ALA B O 1
ATOM 2740 N N . PRO B 1 186 ? -11.117 23.906 -7.082 1 50.31 186 PRO B N 1
ATOM 2741 C CA . PRO B 1 186 ? -12.438 24.203 -7.652 1 50.31 186 PRO B CA 1
ATOM 2742 C C . PRO B 1 186 ? -12.57 23.734 -9.102 1 50.31 186 PRO B C 1
ATOM 2744 O O . PRO B 1 186 ? -11.594 23.766 -9.859 1 50.31 186 PRO B O 1
ATOM 2747 N N . SER B 1 187 ? -13.266 22.484 -9.336 1 37.19 187 SER B N 1
ATOM 2748 C CA . SER B 1 187 ? -13.633 22.359 -10.742 1 37.19 187 SER B CA 1
ATOM 2749 C C . SER B 1 187 ? -14.047 23.703 -11.336 1 37.19 187 SER B C 1
ATOM 2751 O O . SER B 1 187 ? -14.672 24.516 -10.656 1 37.19 187 SER B O 1
#

Solvent-accessible surface area (backbone atoms only — not comparable to full-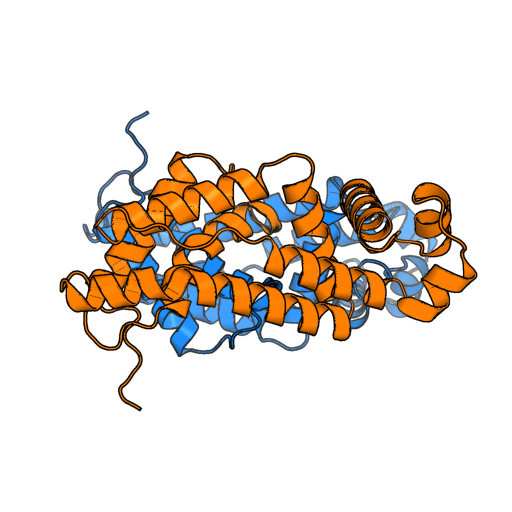atom values): 18728 Å² total; per-residue (Å²): 109,69,65,47,40,45,51,42,44,46,53,46,23,32,74,60,21,51,91,64,57,48,62,63,59,34,16,56,77,44,70,43,59,52,68,60,48,44,70,71,32,68,44,55,57,43,45,50,34,52,40,38,53,52,51,47,71,67,52,80,66,58,59,84,76,83,43,52,56,58,27,39,28,52,50,20,44,52,50,40,51,42,54,64,31,83,57,52,21,34,30,51,45,19,54,40,35,36,28,68,74,33,71,67,30,30,54,36,44,22,50,30,43,50,50,57,43,57,50,40,29,61,47,47,54,52,22,33,74,72,61,61,24,50,82,58,53,36,37,60,58,44,51,41,44,27,46,14,48,57,51,32,22,72,58,47,52,59,50,83,74,47,70,67,52,21,45,36,26,15,51,24,27,44,48,14,35,46,71,44,54,41,40,53,74,83,128,107,68,64,47,41,42,50,42,44,46,51,45,24,30,74,62,22,51,92,65,57,47,61,63,57,33,16,59,76,43,70,43,60,52,68,61,48,42,71,72,33,70,44,55,56,44,45,50,34,52,40,38,54,52,52,49,72,66,52,80,67,60,58,83,76,82,44,53,58,57,24,39,29,52,50,20,44,50,50,41,52,43,54,63,33,82,58,51,22,34,28,51,45,18,55,40,34,35,28,66,73,32,71,68,31,29,53,37,45,22,50,30,44,50,50,56,44,57,50,41,28,60,49,46,55,52,23,33,74,72,63,62,24,52,81,59,50,36,38,59,58,43,51,42,44,26,48,14,49,56,52,32,21,72,58,47,51,60,49,82,76,47,69,67,52,21,44,37,25,15,50,24,25,44,48,14,36,47,71,44,55,41,39,54,75,81,126

InterPro domains:
  IPR001647 DNA-binding HTH domain, TetR-type [PF00440] (6-47)
  IPR001647 DNA-binding HTH domain, TetR-type [PS50977] (1-59)
  IPR009057 Homedomain-like superfamily [SSF46689] (2-58)
  IPR011075 Tetracyclin repressor-like, C-terminal domain [PF16859] (64-171)
  IPR036271 Tetracyclin repressor-like, C-terminal domain superfamily [SSF48498] (65-180)
  IPR050109 HTH-type, TetR-like transcriptional regulator [PTHR30055] (2-180)

Organism: Nocardia brasiliensis (strain ATCC 700358 / HUJEG-1) (NCBI:txid1133849)

Foldseek 3Di:
DLVLLLVLQLQCCLVPFLVPRDQQVSCVVSVHDSVVSCVQQVDSLSSLLVSLVVCLVPDDAWDCPPALLVRQLVVLVVLLCQCPPSRRVSSVQRLVVVLVVDVSSVVSNVVSVVSNLVRHLVSVVVCCVVLLADPQADSSVLSCQQNVVSVCCSHPVVDDRDSVSNSVSSVVSSVCRRVVVRRPDDD/DLVLLLVLQLQCCLVPFLVPRDQQVSCVVSVHDSVVSCVQQVDSLSSLLVSLVVVLVPDDFWDCPPALLVRQLVVLVVLLCQCPPSRRVSSVQRLVVVLVVDVSSVVSNVVSVVSNLVRHLVSVVVCCVVLLADPQADSSVLSCQQNVVSVCCSHPVVDHRDSVSNSVSSVVSSVCRRVVVRRPDDD